Protein AF-A0A4P9Y407-F1 (afdb_monomer_lite)

Radius of gyration: 26.85 Å; chains: 1; bounding box: 77×56×76 Å

Foldseek 3Di:
DDDDPPPPCPVVVVPDDDDDDPPPPDPVVNDDCPPVLVVVLVVLDDPVCVVLAQPLVVLVVLLVLLVDPPDPCSVVSLVVSLVVSLVSLVVSQVSNQVVLVVLLVVLVVLLVVLVVVVVVVVVVVQPPDDDDDDDDDCVVPVPDDDDDDDDDDDDDDDPPPPDDRDDLVVSLVSLVSSLVSLVSRLVSSVVSLVVSLVSNVVDPDVVCNVVSVVVSVVVVVCLCPPGCSSVCVSSVVSNVSSVVSNVVVVVVVVVVVVVPPD

Secondary structure (DSSP, 8-state):
-------GGGGTTTS---SS-------TT-------HHHHHHHHS-GGGTTTS--HHHHHHHTSGGG----SSHHHHHHHHHHHHHHHHHHHHHHHHHHHHHHHHHHHHHHHHHHHHHHHHHHHHTTSS------SSGGGTTTS-----------------PPPPPPHHHHHHHHHHHHHHHHHHHHHHHHHHHHHHHHHTTSS-HHHHHHHHHHHHHHHHHHHHH-HHHH-HHHHHHHHHHHHHHHHHHHHHHHHHHHT--

Sequence (262 aa):
MIHFPFDATRLEAHSVGKRGEEIRGMAEDGTTYKMKFAKELEAKVVPEWQQHYIQYRKLKKLLQPFKTTDAENPTQAWEAADTQFYSELRKEVDKVETFYLETVDRLQEYIRQWVYHAYKQQHKQQGGTATPGLTGWSKFFATSQSPQSPSQGSSLGQGDGGPPIPSPASLAAVADRLTTYAALNRLAIIKIIKKHWKLLSSTQHSGLIRTSKATETSILETLRTDRAFWTGQEAEALVEEARKIRWDSSRLRAKEAQTMVP

Structure (mmCIF, N/CA/C/O backbone):
data_AF-A0A4P9Y407-F1
#
_entry.id   AF-A0A4P9Y407-F1
#
loop_
_atom_site.group_PDB
_atom_site.id
_atom_site.type_symbol
_atom_site.label_atom_id
_atom_site.label_alt_id
_atom_site.label_comp_id
_atom_site.label_asym_id
_atom_site.label_entity_id
_atom_site.label_seq_id
_atom_site.pdbx_PDB_ins_code
_atom_site.Cartn_x
_atom_site.Cartn_y
_atom_site.Cartn_z
_atom_site.occupancy
_atom_site.B_iso_or_equiv
_atom_site.auth_seq_id
_atom_site.auth_comp_id
_atom_site.auth_asym_id
_atom_site.auth_atom_id
_atom_site.pdbx_PDB_model_num
ATOM 1 N N . MET A 1 1 ? 6.499 17.951 20.124 1.00 33.84 1 MET A N 1
ATOM 2 C CA . MET A 1 1 ? 6.799 17.242 18.864 1.00 33.84 1 MET A CA 1
ATOM 3 C C . MET A 1 1 ? 7.504 15.950 19.252 1.00 33.84 1 MET A C 1
ATOM 5 O O . MET A 1 1 ? 8.678 15.985 19.592 1.00 33.84 1 MET A O 1
ATOM 9 N N . ILE A 1 2 ? 6.751 14.859 19.413 1.00 26.86 2 ILE A N 1
ATOM 10 C CA . ILE A 1 2 ? 7.289 13.594 19.937 1.00 26.86 2 ILE A CA 1
ATOM 11 C C . ILE A 1 2 ? 7.800 12.800 18.739 1.00 26.86 2 ILE A C 1
ATOM 13 O O . ILE A 1 2 ? 7.018 12.297 17.938 1.00 26.86 2 ILE A O 1
ATOM 17 N N . HIS A 1 3 ? 9.120 12.769 18.591 1.00 27.53 3 HIS A N 1
ATOM 18 C CA . HIS A 1 3 ? 9.810 12.009 17.561 1.00 27.53 3 HIS A CA 1
ATOM 19 C C . HIS A 1 3 ? 9.796 10.534 17.984 1.00 27.53 3 HIS A C 1
ATOM 21 O O . HIS A 1 3 ? 10.576 10.126 18.841 1.00 27.53 3 HIS A O 1
ATOM 27 N N . PHE A 1 4 ? 8.883 9.739 17.429 1.00 28.28 4 PHE A N 1
ATOM 28 C CA . PHE A 1 4 ? 8.960 8.284 17.534 1.00 28.28 4 PHE A CA 1
ATOM 29 C C . PHE A 1 4 ? 9.898 7.778 16.431 1.00 28.28 4 PHE A C 1
ATOM 31 O O . PHE A 1 4 ? 9.585 7.957 15.252 1.00 28.28 4 PHE A O 1
ATOM 38 N N . PRO A 1 5 ? 11.051 7.168 16.756 1.00 33.66 5 PRO A N 1
ATOM 39 C CA . PRO A 1 5 ? 11.843 6.474 15.758 1.00 33.66 5 PRO A CA 1
ATOM 40 C C . PRO A 1 5 ? 11.125 5.158 15.447 1.00 33.66 5 PRO A C 1
ATOM 42 O O . PRO A 1 5 ? 11.268 4.169 16.163 1.00 33.66 5 PRO A O 1
ATOM 45 N N . PHE A 1 6 ? 10.299 5.152 14.402 1.00 36.84 6 PHE A N 1
ATOM 46 C CA . PHE A 1 6 ? 9.803 3.904 13.837 1.00 36.84 6 PHE A CA 1
ATOM 47 C C . PHE A 1 6 ? 10.948 3.264 13.049 1.00 36.84 6 PHE A C 1
ATOM 49 O O . PHE A 1 6 ? 11.297 3.683 11.945 1.00 36.84 6 PHE A O 1
ATOM 56 N N . ASP A 1 7 ? 11.592 2.291 13.681 1.00 31.80 7 ASP A N 1
ATOM 57 C CA . ASP A 1 7 ? 12.768 1.606 13.170 1.00 31.80 7 ASP A CA 1
ATOM 58 C C . ASP A 1 7 ? 12.372 0.599 12.073 1.00 31.80 7 ASP A C 1
ATOM 60 O O . ASP A 1 7 ? 12.140 -0.589 12.319 1.00 31.80 7 ASP A O 1
ATOM 64 N N . ALA A 1 8 ? 12.297 1.083 10.828 1.00 36.50 8 ALA A N 1
ATOM 65 C CA . ALA A 1 8 ? 12.096 0.265 9.627 1.00 36.50 8 ALA A CA 1
ATOM 66 C C . ALA A 1 8 ? 13.198 -0.802 9.427 1.00 36.50 8 ALA A C 1
ATOM 68 O O . ALA A 1 8 ? 13.062 -1.695 8.589 1.00 36.50 8 ALA A O 1
ATOM 69 N N . THR A 1 9 ? 14.268 -0.760 10.224 1.00 39.22 9 THR A N 1
ATOM 70 C CA . THR A 1 9 ? 15.380 -1.713 10.193 1.00 39.22 9 THR A CA 1
ATOM 71 C C . THR A 1 9 ? 15.036 -3.051 10.859 1.00 39.22 9 THR A C 1
ATOM 73 O O . THR A 1 9 ? 15.714 -4.049 10.617 1.00 39.22 9 THR A O 1
ATOM 76 N N . ARG A 1 10 ? 13.943 -3.158 11.634 1.00 34.75 10 ARG A N 1
ATOM 77 C CA . ARG A 1 10 ? 13.614 -4.408 12.352 1.00 34.75 10 ARG A CA 1
ATOM 78 C C . ARG A 1 10 ? 13.053 -5.535 11.467 1.00 34.75 10 ARG A C 1
ATOM 80 O O . ARG A 1 10 ? 13.039 -6.685 11.893 1.00 34.75 10 ARG A O 1
ATOM 87 N N . LEU A 1 11 ? 12.677 -5.242 10.220 1.00 36.31 11 LEU A N 1
ATOM 88 C CA . LEU A 1 11 ? 12.400 -6.257 9.186 1.00 36.31 11 LEU A CA 1
ATOM 89 C C . LEU A 1 11 ? 13.615 -6.553 8.280 1.00 36.31 11 LEU A C 1
ATOM 91 O O . LEU A 1 11 ? 13.570 -7.499 7.496 1.00 36.31 11 LEU A O 1
ATOM 95 N N . GLU A 1 12 ? 14.713 -5.803 8.427 1.00 40.66 12 GLU A N 1
ATOM 96 C CA . GLU A 1 12 ? 16.008 -6.025 7.757 1.00 40.66 12 GLU A CA 1
ATOM 97 C C . GLU A 1 12 ? 17.060 -6.665 8.698 1.00 40.66 12 GLU A C 1
ATOM 99 O O . GLU A 1 12 ? 18.099 -7.147 8.242 1.00 40.66 12 GLU A O 1
ATOM 104 N N . ALA A 1 13 ? 16.778 -6.768 10.005 1.00 35.50 13 ALA A N 1
ATOM 105 C CA . ALA A 1 13 ? 17.691 -7.260 11.049 1.00 35.50 13 ALA A CA 1
ATOM 106 C C . ALA A 1 13 ? 17.942 -8.790 11.061 1.00 35.50 13 ALA A C 1
ATOM 108 O O . ALA A 1 13 ? 18.304 -9.359 12.087 1.00 35.50 13 ALA A O 1
ATOM 109 N N . HIS A 1 14 ? 17.813 -9.452 9.910 1.00 34.44 14 HIS A N 1
ATOM 110 C CA . HIS A 1 14 ? 18.400 -10.773 9.654 1.00 34.44 14 HIS A CA 1
ATOM 111 C C . HIS A 1 14 ? 19.308 -10.798 8.414 1.00 34.44 14 HIS A C 1
ATOM 113 O O . HIS A 1 14 ? 19.627 -11.874 7.913 1.00 34.44 14 HIS A O 1
ATOM 119 N N . SER A 1 15 ? 19.742 -9.644 7.887 1.00 40.97 15 SER A N 1
ATOM 120 C CA . SER A 1 15 ? 20.527 -9.641 6.645 1.00 40.97 15 SER A CA 1
ATOM 121 C C . SER A 1 15 ? 21.590 -8.544 6.520 1.00 40.97 15 SER A C 1
ATOM 123 O O . SER A 1 15 ? 21.835 -8.081 5.407 1.00 40.97 15 SER A O 1
ATOM 125 N N . VAL A 1 16 ? 22.297 -8.164 7.590 1.00 38.41 16 VAL A N 1
ATOM 126 C CA . VAL A 1 16 ? 23.583 -7.451 7.439 1.00 38.41 16 VAL A CA 1
ATOM 127 C C . VAL A 1 16 ? 24.576 -7.892 8.513 1.00 38.41 16 VAL A C 1
ATOM 129 O O . VAL A 1 16 ? 24.497 -7.474 9.661 1.00 38.41 16 VAL A O 1
ATOM 132 N N . GLY A 1 17 ? 25.537 -8.729 8.119 1.00 33.31 17 GLY A N 1
ATOM 133 C CA . GLY A 1 17 ? 26.642 -9.128 8.985 1.00 33.31 17 GLY A CA 1
ATOM 134 C C . GLY A 1 17 ? 27.518 -10.231 8.403 1.00 33.31 17 GLY A C 1
ATOM 135 O O . GLY A 1 17 ? 27.549 -11.314 8.970 1.00 33.31 17 GLY A O 1
ATOM 136 N N . LYS A 1 18 ? 28.198 -9.966 7.278 1.00 35.84 18 LYS A N 1
ATOM 137 C CA . LYS A 1 18 ? 29.611 -10.326 7.020 1.00 35.84 18 LYS A CA 1
ATOM 138 C C . LYS A 1 18 ? 29.987 -10.016 5.569 1.00 35.84 18 LYS A C 1
ATOM 140 O O . LYS A 1 18 ? 29.422 -10.542 4.616 1.00 35.84 18 LYS A O 1
ATOM 145 N N . ARG A 1 19 ? 30.952 -9.107 5.427 1.00 39.78 19 ARG A N 1
ATOM 146 C CA . ARG A 1 19 ? 31.764 -8.931 4.223 1.00 39.78 19 ARG A CA 1
ATOM 147 C C . ARG A 1 19 ? 32.563 -10.218 4.003 1.00 39.78 19 ARG A C 1
ATOM 149 O O . ARG A 1 19 ? 33.209 -10.666 4.939 1.00 39.78 19 ARG A O 1
ATOM 156 N N . GLY A 1 20 ? 32.548 -10.730 2.774 1.00 40.19 20 GLY A N 1
ATOM 157 C CA . GLY A 1 20 ? 33.598 -11.605 2.252 1.00 40.19 20 GLY A CA 1
ATOM 158 C C . GLY A 1 20 ? 33.660 -13.006 2.848 1.00 40.19 20 GLY A C 1
ATOM 159 O O . GLY A 1 20 ? 34.667 -13.364 3.434 1.00 40.19 20 GLY A O 1
ATOM 160 N N . GLU A 1 21 ? 32.622 -13.808 2.635 1.00 32.00 21 GLU A N 1
ATOM 161 C CA . GLU A 1 21 ? 32.778 -15.258 2.522 1.00 32.00 21 GLU A CA 1
ATOM 162 C C . GLU A 1 21 ? 31.637 -15.775 1.648 1.00 32.00 21 GLU A C 1
ATOM 164 O O . GLU A 1 21 ? 30.454 -15.647 1.970 1.00 32.00 21 GLU A O 1
ATOM 169 N N . GLU A 1 22 ? 32.006 -16.276 0.476 1.00 40.84 22 GLU A N 1
ATOM 170 C CA . GLU A 1 22 ? 31.138 -16.963 -0.467 1.00 40.84 22 GLU A CA 1
ATOM 171 C C . GLU A 1 22 ? 30.702 -18.295 0.157 1.00 40.84 22 GLU A C 1
ATOM 173 O O . GLU A 1 22 ? 31.172 -19.367 -0.208 1.00 40.84 22 GLU A O 1
ATOM 178 N N . ILE A 1 23 ? 29.801 -18.243 1.142 1.00 40.09 23 ILE A N 1
ATOM 179 C CA . ILE A 1 23 ? 29.142 -19.445 1.647 1.00 40.09 23 ILE A CA 1
ATOM 180 C C . ILE A 1 23 ? 28.073 -19.811 0.628 1.00 40.09 23 ILE A C 1
ATOM 182 O O . ILE A 1 23 ? 26.901 -19.435 0.706 1.00 40.09 23 ILE A O 1
ATOM 186 N N . ARG A 1 24 ? 28.529 -20.564 -0.367 1.00 40.28 24 ARG A N 1
ATOM 187 C CA . ARG A 1 24 ? 27.726 -21.456 -1.188 1.00 40.28 24 ARG A CA 1
ATOM 188 C C . ARG A 1 24 ? 27.095 -22.491 -0.251 1.00 40.28 24 ARG A C 1
ATOM 190 O O . ARG A 1 24 ? 27.593 -23.599 -0.107 1.00 40.28 24 ARG A O 1
ATOM 197 N N . GLY A 1 25 ? 26.017 -22.101 0.425 1.00 35.62 25 GLY A N 1
ATOM 198 C CA . GLY A 1 25 ? 25.158 -23.014 1.168 1.00 35.62 25 GLY A CA 1
ATOM 199 C C . GLY A 1 25 ? 24.481 -23.953 0.178 1.00 35.62 25 GLY A C 1
ATOM 200 O O . GLY A 1 25 ? 23.440 -23.622 -0.388 1.00 35.62 25 GLY A O 1
ATOM 201 N N . MET A 1 26 ? 25.125 -25.086 -0.090 1.00 32.88 26 MET A N 1
ATOM 202 C CA . MET A 1 26 ? 24.516 -26.216 -0.773 1.00 32.88 26 MET A CA 1
ATOM 203 C C . MET A 1 26 ? 23.521 -26.843 0.201 1.00 32.88 26 MET A C 1
ATOM 205 O O . MET A 1 26 ? 23.914 -27.502 1.157 1.00 32.88 26 MET A O 1
ATOM 209 N N . ALA A 1 27 ? 22.229 -26.617 -0.030 1.00 43.03 27 ALA A N 1
ATOM 210 C CA . ALA A 1 27 ? 21.249 -27.614 0.367 1.00 43.03 27 ALA A CA 1
ATOM 211 C C . ALA A 1 27 ? 21.569 -28.891 -0.427 1.00 43.03 27 ALA A C 1
ATOM 213 O O . ALA A 1 27 ? 21.852 -28.817 -1.627 1.00 43.03 27 ALA A O 1
ATOM 214 N N . GLU A 1 28 ? 21.555 -30.043 0.240 1.00 51.62 28 GLU A N 1
ATOM 215 C CA . GLU A 1 28 ? 21.922 -31.355 -0.321 1.00 51.62 28 GLU A CA 1
ATOM 216 C C . GLU A 1 28 ? 21.022 -31.807 -1.495 1.00 51.62 28 GLU A C 1
ATOM 218 O O . GLU A 1 28 ? 21.277 -32.832 -2.117 1.00 51.62 28 GLU A O 1
ATOM 223 N N . ASP A 1 29 ? 20.006 -31.018 -1.860 1.00 46.59 29 ASP A N 1
ATOM 224 C CA . ASP A 1 29 ? 19.077 -31.266 -2.965 1.00 46.59 29 ASP A CA 1
ATOM 225 C C . ASP A 1 29 ? 19.359 -30.446 -4.243 1.00 46.59 29 ASP A C 1
ATOM 227 O O . ASP A 1 29 ? 18.588 -30.499 -5.203 1.00 46.59 29 ASP A O 1
ATOM 231 N N . GLY A 1 30 ? 20.447 -29.668 -4.290 1.00 44.28 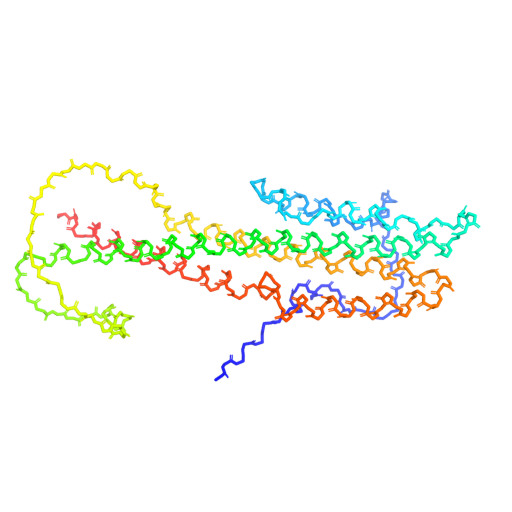30 GLY A N 1
ATOM 232 C CA . GLY A 1 30 ? 20.828 -28.904 -5.484 1.00 44.28 30 GLY A CA 1
ATOM 233 C C . GLY A 1 30 ? 19.819 -27.822 -5.897 1.00 44.28 30 GLY A C 1
ATOM 234 O O . GLY A 1 30 ? 19.940 -27.244 -6.984 1.00 44.28 30 GLY A O 1
ATOM 235 N N . THR A 1 31 ? 18.834 -27.491 -5.053 1.00 39.97 31 THR A N 1
ATOM 236 C CA . THR A 1 31 ? 17.879 -26.433 -5.373 1.00 39.97 31 THR A CA 1
ATOM 237 C C . THR A 1 31 ? 18.488 -25.064 -5.081 1.00 39.97 31 THR A C 1
ATOM 239 O O . THR A 1 31 ? 18.648 -24.616 -3.950 1.00 39.97 31 THR A O 1
ATOM 242 N N . THR A 1 32 ? 18.840 -24.348 -6.149 1.00 43.88 32 THR A N 1
ATOM 243 C CA . THR A 1 32 ? 19.244 -22.938 -6.093 1.00 43.88 32 THR A CA 1
ATOM 244 C C . THR A 1 32 ? 18.191 -22.164 -5.291 1.00 43.88 32 THR A C 1
ATOM 246 O O . THR A 1 32 ? 17.020 -22.183 -5.678 1.00 43.88 32 THR A O 1
ATOM 249 N N . TYR A 1 33 ? 18.580 -21.489 -4.196 1.00 47.06 33 TYR A N 1
ATOM 250 C CA . TYR A 1 33 ? 17.712 -20.663 -3.335 1.00 47.06 33 TYR A CA 1
ATOM 251 C C . TYR A 1 33 ? 17.069 -19.514 -4.135 1.00 47.06 33 TYR A C 1
ATOM 253 O O . TYR A 1 33 ? 17.451 -18.343 -4.103 1.00 47.06 33 TYR A O 1
ATOM 261 N N . LYS A 1 34 ? 16.053 -19.864 -4.916 1.00 54.16 34 LYS A N 1
ATOM 262 C CA . LYS A 1 34 ? 15.255 -18.979 -5.747 1.00 54.16 34 LYS A CA 1
ATOM 263 C C . LYS A 1 34 ? 14.259 -18.318 -4.817 1.00 54.16 34 LYS A C 1
ATOM 265 O O . LYS A 1 34 ? 13.157 -18.831 -4.655 1.00 54.16 34 LYS A O 1
ATOM 270 N N . MET A 1 35 ? 14.673 -17.214 -4.189 1.00 61.12 35 MET A N 1
ATOM 271 C CA . MET A 1 35 ? 13.853 -16.386 -3.295 1.00 61.12 35 MET A CA 1
ATOM 272 C C . MET A 1 35 ? 12.379 -16.388 -3.732 1.00 61.12 35 MET A C 1
ATOM 274 O O . MET A 1 35 ? 12.029 -15.866 -4.800 1.00 61.12 35 MET A O 1
ATOM 278 N N . LYS A 1 36 ? 11.524 -17.029 -2.927 1.00 83.50 36 LYS A N 1
ATOM 279 C CA . LYS A 1 36 ? 10.134 -17.363 -3.267 1.00 83.50 36 LYS A CA 1
ATOM 280 C C . LYS A 1 36 ? 9.168 -16.228 -2.913 1.00 83.50 36 LYS A C 1
ATOM 282 O O . LYS A 1 36 ? 7.985 -16.490 -2.751 1.00 83.50 36 LYS A O 1
ATOM 287 N N . PHE A 1 37 ? 9.620 -14.970 -2.905 1.00 90.75 37 PHE A N 1
ATOM 288 C CA . PHE A 1 37 ? 8.797 -13.825 -2.490 1.00 90.75 37 PHE A CA 1
ATOM 289 C C . PHE A 1 37 ? 7.438 -13.745 -3.203 1.00 90.75 37 PHE A C 1
ATOM 291 O O . PHE A 1 37 ? 6.438 -13.445 -2.576 1.00 90.75 37 PHE A O 1
ATOM 298 N N . ALA A 1 38 ? 7.366 -14.063 -4.501 1.00 90.88 38 ALA A N 1
ATOM 299 C CA . ALA A 1 38 ? 6.082 -14.076 -5.210 1.00 90.88 38 ALA A CA 1
ATOM 300 C C . ALA A 1 38 ? 5.097 -15.118 -4.640 1.00 90.88 38 ALA A C 1
ATOM 302 O O . ALA A 1 38 ? 3.910 -14.837 -4.549 1.00 90.88 38 ALA A O 1
ATOM 303 N N . LYS A 1 39 ? 5.595 -16.297 -4.240 1.00 92.38 39 LYS A N 1
ATOM 304 C CA . LYS A 1 39 ? 4.786 -17.336 -3.587 1.00 92.38 39 LYS A CA 1
ATOM 305 C C . LYS A 1 39 ? 4.458 -16.957 -2.141 1.00 92.38 39 LYS A C 1
ATOM 307 O O . LYS A 1 39 ? 3.356 -17.211 -1.686 1.00 92.38 39 LYS A O 1
ATOM 312 N N . GLU A 1 40 ? 5.405 -16.343 -1.432 1.00 93.25 40 GLU A N 1
ATOM 313 C CA . GLU A 1 40 ? 5.193 -15.848 -0.064 1.00 93.25 40 GLU A CA 1
ATOM 314 C C . GLU A 1 40 ? 4.146 -14.734 -0.015 1.00 93.25 40 GLU A C 1
ATOM 316 O O . GLU A 1 40 ? 3.323 -14.721 0.894 1.00 93.25 40 GLU A O 1
ATOM 321 N N . LEU A 1 41 ? 4.165 -13.820 -0.990 1.00 94.19 41 LEU A N 1
ATOM 322 C CA . LEU A 1 41 ? 3.165 -12.769 -1.125 1.00 94.19 41 LEU A CA 1
ATOM 323 C C . LEU A 1 41 ? 1.783 -13.400 -1.311 1.00 94.19 41 LEU A C 1
ATOM 325 O O . LEU A 1 41 ? 0.895 -13.119 -0.522 1.00 94.19 41 LEU A O 1
ATOM 329 N N . GLU A 1 42 ? 1.630 -14.312 -2.273 1.00 94.00 42 GLU A N 1
ATOM 330 C CA . GLU A 1 42 ? 0.365 -15.024 -2.522 1.00 94.00 42 GLU A CA 1
ATOM 331 C C . GLU A 1 42 ? -0.143 -15.803 -1.306 1.00 94.00 42 GLU A C 1
ATOM 333 O O . GLU A 1 42 ? -1.338 -15.797 -1.043 1.00 94.00 42 GLU A O 1
ATOM 338 N N . ALA A 1 43 ? 0.751 -16.427 -0.535 1.00 95.25 43 ALA A N 1
ATOM 339 C CA . ALA A 1 43 ? 0.377 -17.169 0.667 1.00 95.25 43 ALA A CA 1
ATOM 340 C C . ALA A 1 43 ? -0.110 -16.273 1.820 1.00 95.25 43 ALA A C 1
ATOM 342 O O . ALA A 1 43 ? -0.812 -16.749 2.706 1.00 95.25 43 ALA A O 1
ATOM 343 N N . LYS A 1 44 ? 0.287 -14.994 1.838 1.00 95.69 44 LYS A N 1
ATOM 344 C CA . LYS A 1 44 ? -0.064 -14.022 2.890 1.00 95.69 44 LYS A CA 1
ATOM 345 C C . LYS A 1 44 ? -1.148 -13.030 2.465 1.00 95.69 44 LYS A C 1
ATOM 347 O O . LYS A 1 44 ? -1.518 -12.163 3.253 1.00 95.69 44 LYS A O 1
ATOM 352 N N . VAL A 1 45 ? -1.617 -13.113 1.223 1.00 96.38 45 VAL A N 1
ATOM 353 C CA . VAL A 1 45 ? -2.691 -12.265 0.710 1.00 96.38 45 VAL A CA 1
ATOM 354 C C . VAL A 1 45 ? -3.992 -12.608 1.425 1.00 96.38 45 VAL A C 1
ATOM 356 O O . VAL A 1 45 ? -4.369 -13.771 1.535 1.00 96.38 45 VAL A O 1
ATOM 359 N N . VAL A 1 46 ? -4.693 -11.570 1.874 1.00 96.62 46 VAL A N 1
ATOM 360 C CA . VAL A 1 46 ? -6.080 -11.673 2.333 1.00 96.62 46 VAL A CA 1
ATOM 361 C C . VAL A 1 46 ? -6.954 -11.994 1.110 1.00 96.62 46 VAL A C 1
ATOM 363 O O . VAL A 1 46 ? -6.976 -11.171 0.188 1.00 96.62 46 VAL A O 1
ATOM 366 N N . PRO A 1 47 ? -7.632 -13.160 1.046 1.00 96.75 47 PRO A N 1
ATOM 367 C CA . PRO A 1 47 ? -8.354 -13.601 -0.152 1.00 96.75 47 PRO A CA 1
ATOM 368 C C . PRO A 1 47 ? -9.357 -12.572 -0.680 1.00 96.75 47 PRO A C 1
ATOM 370 O O . PRO A 1 47 ? -9.426 -12.326 -1.881 1.00 96.75 47 PRO A O 1
ATOM 373 N N . GLU A 1 48 ? -10.071 -11.899 0.220 1.00 96.81 48 GLU A N 1
ATOM 374 C CA . GLU A 1 48 ? -11.074 -10.885 -0.109 1.00 96.81 48 GLU A CA 1
ATOM 375 C C . GLU A 1 48 ? -10.462 -9.643 -0.775 1.00 96.81 48 GLU A C 1
ATOM 377 O O . GLU A 1 48 ? -11.153 -8.898 -1.466 1.00 96.81 48 GLU A O 1
ATOM 382 N N . TRP A 1 49 ? -9.164 -9.399 -0.572 1.00 98.06 49 TRP A N 1
ATOM 383 C CA . TRP A 1 49 ? -8.456 -8.210 -1.056 1.00 98.06 49 TRP A CA 1
ATOM 384 C C . TRP A 1 49 ? -7.457 -8.522 -2.170 1.00 98.06 49 TRP A C 1
ATOM 386 O O . TRP A 1 49 ? -6.718 -7.637 -2.602 1.00 98.06 49 TRP A O 1
ATOM 396 N N . GLN A 1 50 ? -7.424 -9.765 -2.659 1.00 97.38 50 GLN A N 1
ATOM 397 C CA . GLN A 1 50 ? -6.407 -10.260 -3.587 1.00 97.38 50 GLN A CA 1
ATOM 398 C C . GLN A 1 50 ? -6.207 -9.367 -4.821 1.00 97.38 50 GLN A C 1
ATOM 400 O O . GLN A 1 50 ? -5.072 -9.135 -5.234 1.00 97.38 50 GLN A O 1
ATOM 405 N N . GLN A 1 51 ? -7.289 -8.833 -5.390 1.00 97.88 51 GLN A N 1
ATOM 406 C CA . GLN A 1 51 ? -7.244 -7.971 -6.578 1.00 97.88 51 GLN A CA 1
ATOM 407 C C . GLN A 1 51 ? -6.575 -6.605 -6.337 1.00 97.88 51 GLN A C 1
ATOM 409 O O . GLN A 1 51 ? -6.032 -6.000 -7.269 1.00 97.88 51 GLN A O 1
ATOM 414 N N . HIS A 1 52 ? -6.581 -6.136 -5.088 1.00 98.38 52 HIS A N 1
ATOM 415 C CA . HIS A 1 52 ? -6.046 -4.835 -4.697 1.00 98.38 52 HIS A CA 1
ATOM 416 C C . HIS A 1 52 ? -4.546 -4.890 -4.390 1.00 98.38 52 HIS A C 1
ATOM 418 O O . HIS A 1 52 ? -3.866 -3.878 -4.521 1.00 98.38 52 HIS A O 1
ATOM 424 N N . TYR A 1 53 ? -3.989 -6.072 -4.101 1.00 98.44 53 TYR A N 1
ATOM 425 C CA . TYR A 1 53 ? -2.539 -6.234 -3.982 1.00 98.44 53 TYR A CA 1
ATOM 426 C C . TYR A 1 53 ? -1.821 -5.937 -5.300 1.00 98.44 53 TYR A C 1
ATOM 428 O O . TYR A 1 53 ? -2.329 -6.194 -6.397 1.00 98.44 53 TYR A O 1
ATOM 436 N N . ILE A 1 54 ? -0.589 -5.446 -5.194 1.00 97.88 54 ILE A N 1
ATOM 437 C CA . ILE A 1 54 ? 0.288 -5.225 -6.339 1.00 97.88 54 ILE A CA 1
ATOM 438 C C . ILE A 1 54 ? 0.475 -6.507 -7.155 1.00 97.88 54 ILE A C 1
ATOM 440 O O . ILE A 1 54 ? 0.840 -7.568 -6.634 1.00 97.88 54 ILE A O 1
ATOM 444 N N . GLN A 1 55 ? 0.287 -6.409 -8.471 1.00 97.94 55 GLN A N 1
ATOM 445 C CA . GLN A 1 55 ? 0.468 -7.528 -9.394 1.00 97.94 55 GLN A CA 1
ATOM 446 C C . GLN A 1 55 ? 1.960 -7.820 -9.641 1.00 97.94 55 GLN A C 1
ATOM 448 O O . GLN A 1 55 ? 2.493 -7.673 -10.744 1.00 97.94 55 GLN A O 1
ATOM 453 N N . TYR A 1 56 ? 2.659 -8.299 -8.608 1.00 97.19 56 TYR A N 1
ATOM 454 C CA . TYR A 1 56 ? 4.111 -8.506 -8.605 1.00 97.19 56 TYR A CA 1
ATOM 455 C C . TYR A 1 56 ? 4.598 -9.404 -9.755 1.00 97.19 56 TYR A C 1
ATOM 457 O O . TYR A 1 56 ? 5.637 -9.149 -10.370 1.00 97.19 56 TYR A O 1
ATOM 465 N N . ARG A 1 57 ? 3.839 -10.458 -10.096 1.00 96.06 57 ARG A N 1
ATOM 466 C CA . ARG A 1 57 ? 4.168 -11.341 -11.228 1.00 96.06 57 ARG A CA 1
ATOM 467 C C . ARG A 1 57 ? 4.081 -10.622 -12.574 1.00 96.06 57 ARG A C 1
ATOM 469 O O . ARG A 1 57 ? 4.940 -10.871 -13.416 1.00 96.06 57 ARG A O 1
ATOM 476 N N . LYS A 1 58 ? 3.079 -9.759 -12.773 1.00 97.00 58 LYS A N 1
ATOM 477 C CA . LYS A 1 58 ? 2.901 -8.970 -14.002 1.00 97.00 58 LYS A CA 1
ATOM 478 C C . LYS A 1 58 ? 4.071 -8.008 -14.177 1.00 97.00 58 LYS A C 1
ATOM 480 O O . LYS A 1 58 ? 4.752 -8.079 -15.194 1.00 97.00 58 LYS A O 1
ATOM 485 N N . LEU A 1 59 ? 4.400 -7.235 -13.143 1.00 97.62 59 LEU A N 1
ATOM 486 C CA . LEU A 1 59 ? 5.548 -6.323 -13.169 1.00 97.62 59 LEU A CA 1
ATOM 487 C C . LEU A 1 59 ? 6.862 -7.065 -13.445 1.00 97.62 59 LEU A C 1
ATOM 489 O O . LEU A 1 59 ? 7.665 -6.639 -14.263 1.00 97.62 59 LEU A O 1
ATOM 493 N N . LYS A 1 60 ? 7.059 -8.248 -12.851 1.00 95.88 60 LYS A N 1
ATOM 494 C CA . LYS A 1 60 ? 8.245 -9.077 -13.115 1.00 95.88 60 LYS A CA 1
ATOM 495 C C . LYS A 1 60 ? 8.335 -9.576 -14.564 1.00 95.88 60 LYS A C 1
ATOM 497 O O . LYS A 1 60 ? 9.448 -9.825 -15.028 1.00 95.88 60 LYS A O 1
ATOM 502 N N . LYS A 1 61 ? 7.208 -9.762 -15.262 1.00 96.06 61 LYS A N 1
ATOM 503 C CA . LYS A 1 61 ? 7.191 -10.119 -16.692 1.00 96.06 61 LYS A CA 1
ATOM 504 C C . LYS A 1 61 ? 7.633 -8.946 -17.574 1.00 96.06 61 LYS A C 1
ATOM 506 O O . LYS A 1 61 ? 8.328 -9.191 -18.550 1.00 96.06 61 LYS A O 1
ATOM 511 N N . LEU A 1 62 ? 7.330 -7.704 -17.189 1.00 96.12 62 LEU A N 1
ATOM 512 C CA . LEU A 1 62 ? 7.814 -6.505 -17.894 1.00 96.12 62 LEU A CA 1
ATOM 513 C C . LEU A 1 62 ? 9.341 -6.365 -17.834 1.00 96.12 62 LEU A C 1
ATOM 515 O O . LEU A 1 62 ? 9.934 -5.715 -18.679 1.00 96.12 62 LEU A O 1
ATOM 519 N N . LEU A 1 63 ? 9.990 -7.031 -16.874 1.00 94.94 63 LEU A N 1
ATOM 520 C CA . LEU A 1 63 ? 11.446 -7.022 -16.717 1.00 94.94 63 LEU A CA 1
ATOM 521 C C . LEU A 1 63 ? 12.183 -8.078 -17.561 1.00 94.94 63 LEU A C 1
ATOM 523 O O . LEU A 1 63 ? 13.389 -8.261 -17.394 1.00 94.94 63 LEU A O 1
ATOM 527 N N . GLN A 1 64 ? 11.483 -8.849 -18.397 1.00 92.75 64 GLN A N 1
ATOM 528 C CA . GLN A 1 64 ? 12.116 -9.874 -19.239 1.00 92.75 64 GLN A CA 1
ATOM 529 C C . GLN A 1 64 ? 13.030 -9.315 -20.346 1.00 92.75 64 GLN A C 1
ATOM 531 O O . GLN A 1 64 ? 14.075 -9.931 -20.567 1.00 92.75 64 GLN A O 1
ATOM 536 N N . PRO A 1 65 ? 12.731 -8.167 -20.990 1.00 91.31 65 PRO A N 1
ATOM 537 C CA . PRO A 1 65 ? 13.603 -7.591 -22.017 1.00 91.31 65 PRO A CA 1
ATOM 538 C C . PRO A 1 65 ? 15.027 -7.302 -21.521 1.00 91.31 65 PRO A C 1
ATOM 540 O O . PRO A 1 65 ? 15.986 -7.529 -22.243 1.00 91.31 65 PRO A O 1
ATOM 543 N N . PHE A 1 66 ? 15.197 -6.922 -20.252 1.00 89.38 66 PHE A N 1
ATOM 544 C CA . PHE A 1 66 ? 16.521 -6.681 -19.655 1.00 89.38 66 PHE A CA 1
ATOM 545 C C . PHE A 1 66 ? 17.355 -7.948 -19.415 1.00 89.38 66 PHE A C 1
ATOM 547 O O . PHE A 1 66 ? 18.520 -7.854 -19.042 1.00 89.38 66 PHE A O 1
ATOM 554 N N . LYS A 1 67 ? 16.766 -9.142 -19.554 1.00 88.00 67 LYS A N 1
ATOM 555 C CA . LYS A 1 67 ? 17.492 -10.415 -19.411 1.00 88.00 67 LYS A CA 1
ATOM 556 C C . LYS A 1 67 ? 17.935 -11.010 -20.733 1.00 88.00 67 LYS A C 1
ATOM 558 O O . LYS A 1 67 ? 18.786 -11.891 -20.724 1.00 88.00 67 LYS A O 1
ATOM 563 N N . THR A 1 68 ? 17.283 -10.616 -21.818 1.00 82.12 68 THR A N 1
ATOM 564 C CA . THR A 1 68 ? 17.482 -11.230 -23.126 1.00 82.12 68 THR A CA 1
ATOM 565 C C . THR A 1 68 ? 18.385 -10.303 -23.917 1.00 82.12 68 THR A C 1
ATOM 567 O O . THR A 1 68 ? 18.031 -9.148 -24.137 1.00 82.12 68 THR A O 1
ATOM 570 N N . THR A 1 69 ? 19.566 -10.785 -24.287 1.00 68.56 69 THR A N 1
ATOM 571 C CA . THR A 1 69 ? 20.551 -10.006 -25.053 1.00 68.56 69 THR A CA 1
ATOM 572 C C . THR A 1 69 ? 20.332 -10.136 -26.566 1.00 68.56 69 THR A C 1
ATOM 574 O O . THR A 1 69 ? 20.853 -9.329 -27.322 1.00 68.56 69 THR A O 1
ATOM 577 N N . ASP A 1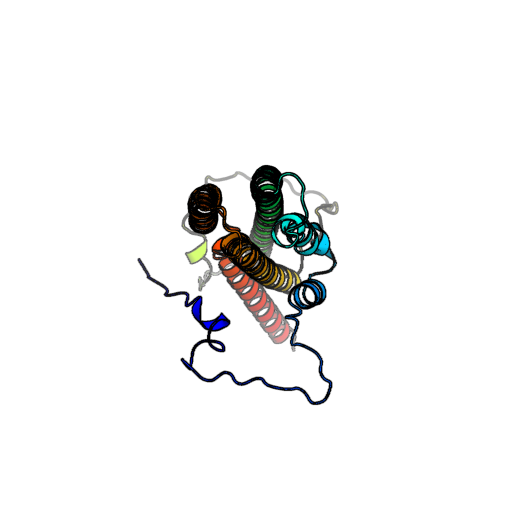 70 ? 19.497 -11.084 -27.000 1.00 67.50 70 ASP A N 1
ATOM 578 C CA . ASP A 1 70 ? 19.360 -11.504 -28.405 1.00 67.50 70 ASP A CA 1
ATOM 579 C C . ASP A 1 70 ? 18.404 -10.639 -29.254 1.00 67.50 70 ASP A C 1
ATOM 581 O O . ASP A 1 70 ? 17.935 -11.073 -30.303 1.00 67.50 70 ASP A O 1
ATOM 585 N N . ALA A 1 71 ? 18.054 -9.430 -28.810 1.00 71.19 71 ALA A N 1
ATOM 586 C CA . ALA A 1 71 ? 17.195 -8.544 -29.597 1.00 71.19 71 ALA A CA 1
ATOM 587 C C . ALA A 1 71 ? 18.000 -7.839 -30.703 1.00 71.19 71 ALA A C 1
ATOM 589 O O . ALA A 1 71 ? 19.093 -7.350 -30.439 1.00 71.19 71 ALA A O 1
ATOM 590 N N . GLU A 1 72 ? 17.429 -7.709 -31.907 1.00 72.69 72 GLU A N 1
ATOM 591 C CA . GLU A 1 72 ? 18.055 -6.998 -33.042 1.00 72.69 72 GLU A CA 1
ATOM 592 C C . GLU A 1 72 ? 18.361 -5.521 -32.721 1.00 72.69 72 GLU A C 1
ATOM 594 O O . GLU A 1 72 ? 19.337 -4.971 -33.220 1.00 72.69 72 GLU A O 1
ATOM 599 N N . ASN A 1 73 ? 17.565 -4.897 -31.840 1.00 81.25 73 ASN A N 1
ATOM 600 C CA . ASN A 1 73 ? 17.764 -3.539 -31.319 1.00 81.25 73 ASN A CA 1
ATOM 601 C C . ASN A 1 73 ? 17.538 -3.500 -29.792 1.00 81.25 73 ASN A C 1
ATOM 603 O O . ASN A 1 73 ? 16.464 -3.097 -29.326 1.00 81.25 73 ASN A O 1
ATOM 607 N N . PRO A 1 74 ? 18.525 -3.919 -28.978 1.00 83.88 74 PRO A N 1
ATOM 608 C CA . PRO A 1 74 ? 18.341 -4.111 -27.539 1.00 83.88 74 PRO A CA 1
ATOM 609 C C . PRO A 1 74 ? 18.093 -2.789 -26.802 1.00 83.88 74 PRO A C 1
ATOM 611 O O . PRO A 1 74 ? 17.265 -2.735 -25.899 1.00 83.88 74 PRO A O 1
ATOM 614 N N . THR A 1 75 ? 18.731 -1.703 -27.243 1.00 86.88 75 THR A N 1
ATOM 615 C CA . THR A 1 75 ? 18.574 -0.354 -26.684 1.00 86.88 75 THR A CA 1
ATOM 616 C C . THR A 1 75 ? 17.123 0.126 -26.689 1.00 86.88 75 THR A C 1
ATOM 618 O O . THR A 1 75 ? 16.573 0.439 -25.636 1.00 86.88 75 THR A O 1
ATOM 621 N N . GLN A 1 76 ? 16.475 0.131 -27.858 1.00 88.81 76 GLN A N 1
ATOM 622 C CA . GLN A 1 76 ? 15.100 0.616 -27.990 1.00 88.81 76 GLN A CA 1
ATOM 623 C C . GLN A 1 76 ? 14.117 -0.275 -27.217 1.00 88.81 76 GLN A C 1
ATOM 625 O O . GLN A 1 76 ? 13.178 0.218 -26.592 1.00 88.81 76 GLN A O 1
ATOM 630 N N . ALA A 1 77 ? 14.356 -1.591 -27.212 1.00 90.12 77 ALA A N 1
ATOM 631 C CA . ALA A 1 77 ? 13.560 -2.534 -26.437 1.00 90.12 77 ALA A CA 1
ATOM 632 C C . ALA A 1 77 ? 13.679 -2.286 -24.922 1.00 90.12 77 ALA A C 1
ATOM 634 O O . ALA A 1 77 ? 12.681 -2.380 -24.206 1.00 90.12 77 ALA A O 1
ATOM 635 N N . TRP A 1 78 ? 14.873 -1.948 -24.424 1.00 92.75 78 TRP A N 1
ATOM 636 C CA . TRP A 1 78 ? 15.098 -1.618 -23.016 1.00 92.75 78 TRP A CA 1
ATOM 637 C C . TRP A 1 78 ? 14.437 -0.302 -22.608 1.00 92.75 78 TRP A C 1
ATOM 639 O O . TRP A 1 78 ? 13.793 -0.264 -21.564 1.00 92.75 78 TRP A O 1
ATOM 649 N N . GLU A 1 79 ? 14.528 0.747 -23.426 1.00 92.69 79 GLU A N 1
ATOM 650 C CA . GLU A 1 79 ? 13.865 2.032 -23.155 1.00 92.69 79 GLU A CA 1
ATOM 651 C C . GLU A 1 79 ? 12.334 1.897 -23.124 1.00 92.69 79 GLU A C 1
ATOM 653 O O . GLU A 1 79 ? 11.666 2.424 -22.226 1.00 92.69 79 GLU A O 1
ATOM 658 N N . ALA A 1 80 ? 11.771 1.135 -24.068 1.00 93.50 80 ALA A N 1
ATOM 659 C CA . ALA A 1 80 ? 10.344 0.831 -24.090 1.00 93.50 80 ALA A CA 1
ATOM 660 C C . ALA A 1 80 ? 9.921 0.019 -22.854 1.00 93.50 80 ALA A C 1
ATOM 662 O O . ALA A 1 80 ? 8.907 0.331 -22.225 1.00 93.50 80 ALA A O 1
ATOM 663 N N . ALA A 1 81 ? 10.713 -0.988 -22.469 1.00 94.38 81 ALA A N 1
ATOM 664 C CA . ALA A 1 81 ? 10.456 -1.803 -21.286 1.00 94.38 81 ALA A CA 1
ATOM 665 C C . ALA A 1 81 ? 10.550 -0.996 -19.979 1.00 94.38 81 ALA A C 1
ATOM 667 O O . ALA A 1 81 ? 9.723 -1.199 -19.092 1.00 94.38 81 ALA A O 1
ATOM 668 N N . ASP A 1 82 ? 11.510 -0.074 -19.867 1.00 95.69 82 ASP A N 1
ATOM 669 C CA . ASP A 1 82 ? 11.689 0.826 -18.717 1.00 95.69 82 ASP A CA 1
ATOM 670 C C . ASP A 1 82 ? 10.476 1.752 -18.553 1.00 95.69 82 ASP A C 1
ATOM 672 O O . ASP A 1 82 ? 9.826 1.788 -17.502 1.00 95.69 82 ASP A O 1
ATOM 676 N N . THR A 1 83 ? 10.089 2.408 -19.649 1.00 96.38 83 THR A N 1
ATOM 677 C CA . THR A 1 83 ? 8.920 3.294 -19.699 1.00 96.38 83 THR A CA 1
ATOM 678 C C . THR A 1 83 ? 7.642 2.539 -19.333 1.00 96.38 83 THR A C 1
ATOM 680 O O . THR A 1 83 ? 6.851 2.992 -18.498 1.00 96.38 83 THR A O 1
ATOM 683 N N . GLN A 1 84 ? 7.440 1.354 -19.918 1.00 97.50 84 GLN A N 1
ATOM 684 C CA . GLN A 1 84 ? 6.280 0.513 -19.635 1.00 97.50 84 GLN A CA 1
ATOM 685 C C . GLN A 1 84 ? 6.276 0.020 -18.183 1.00 97.50 84 GLN A C 1
ATOM 687 O O . GLN A 1 84 ? 5.222 0.007 -17.545 1.00 97.50 84 GLN A O 1
ATOM 692 N N . PHE A 1 85 ? 7.435 -0.361 -17.641 1.00 97.94 85 PHE A N 1
ATOM 693 C CA . PHE A 1 85 ? 7.568 -0.813 -16.261 1.00 97.94 85 PHE A CA 1
ATOM 694 C C . PHE A 1 85 ? 7.136 0.269 -15.271 1.00 97.94 85 PHE A C 1
ATOM 696 O O . PHE A 1 85 ? 6.290 -0.004 -14.417 1.00 97.94 85 PHE A O 1
ATOM 703 N N . TYR A 1 86 ? 7.657 1.493 -15.394 1.00 97.69 86 TYR A N 1
ATOM 704 C CA . TYR A 1 86 ? 7.294 2.577 -14.480 1.00 97.69 86 TYR A CA 1
ATOM 705 C C . TYR A 1 86 ? 5.854 3.057 -14.671 1.00 97.69 86 TYR A C 1
ATOM 707 O O . TYR A 1 86 ? 5.191 3.382 -13.684 1.00 97.69 86 TYR A O 1
ATOM 715 N N . SER A 1 87 ? 5.340 3.057 -15.905 1.00 97.81 87 SER A N 1
ATOM 716 C CA . SER A 1 87 ? 3.927 3.350 -16.170 1.00 97.81 87 SER A CA 1
ATOM 717 C C . SER A 1 87 ? 3.005 2.360 -15.451 1.00 97.81 87 SER A C 1
ATOM 719 O O . SER A 1 87 ? 2.103 2.765 -14.718 1.00 97.81 87 SER A O 1
ATOM 721 N N . GLU A 1 88 ? 3.263 1.056 -15.586 1.00 98.44 88 GLU A N 1
ATOM 722 C CA . GLU A 1 88 ? 2.466 0.021 -14.922 1.00 98.44 88 GLU A CA 1
ATOM 723 C C . GLU A 1 88 ? 2.673 0.005 -13.403 1.00 98.44 88 GLU A C 1
ATOM 725 O O . GLU A 1 88 ? 1.717 -0.211 -12.663 1.00 98.44 88 GLU A O 1
ATOM 730 N N . LEU A 1 89 ? 3.886 0.285 -12.914 1.00 98.31 89 LEU A N 1
ATOM 731 C CA . LEU A 1 89 ? 4.151 0.403 -11.481 1.00 98.31 89 LEU A CA 1
ATOM 732 C C . LEU A 1 89 ? 3.320 1.527 -10.851 1.00 98.31 89 LEU A C 1
ATOM 734 O O . LEU A 1 89 ? 2.743 1.311 -9.790 1.00 98.31 89 LEU A O 1
ATOM 738 N N . ARG A 1 90 ? 3.218 2.695 -11.502 1.00 97.94 90 ARG A N 1
ATOM 739 C CA . ARG A 1 90 ? 2.386 3.808 -11.015 1.00 97.94 90 ARG A CA 1
ATOM 740 C C . ARG A 1 90 ? 0.914 3.413 -10.919 1.00 97.94 90 ARG A C 1
ATOM 742 O O . ARG A 1 90 ? 0.324 3.601 -9.864 1.00 97.94 90 ARG A O 1
ATOM 749 N N . LYS A 1 91 ? 0.362 2.769 -11.954 1.00 98.38 91 LYS A N 1
ATOM 750 C CA . LYS A 1 91 ? -1.027 2.270 -11.935 1.00 98.38 91 LYS A CA 1
ATOM 751 C C . LYS A 1 91 ? -1.278 1.309 -10.772 1.00 98.38 91 LYS A C 1
ATOM 753 O O . LYS A 1 91 ? -2.303 1.393 -10.105 1.00 98.38 91 LYS A O 1
ATOM 758 N N . GLU A 1 92 ? -0.346 0.390 -10.523 1.00 98.50 92 GLU A N 1
ATOM 759 C CA . GLU A 1 92 ? -0.465 -0.550 -9.407 1.00 98.50 92 GLU A CA 1
ATOM 760 C C . GLU A 1 92 ? -0.338 0.143 -8.042 1.00 98.50 92 GLU A C 1
ATOM 762 O O . GLU A 1 92 ? -1.037 -0.244 -7.110 1.00 98.50 92 GLU A O 1
ATOM 767 N N . VAL A 1 93 ? 0.515 1.166 -7.920 1.00 98.31 93 VAL A N 1
ATOM 768 C CA . VAL A 1 93 ? 0.630 1.997 -6.709 1.00 98.31 93 VAL A CA 1
ATOM 769 C C . VAL A 1 93 ? -0.662 2.766 -6.450 1.00 98.31 93 VAL A C 1
ATOM 771 O O . VAL A 1 93 ? -1.170 2.710 -5.335 1.00 98.31 93 VAL A O 1
ATOM 774 N N . ASP A 1 94 ? -1.218 3.430 -7.465 1.00 98.19 94 ASP A N 1
ATOM 775 C CA . ASP A 1 94 ? -2.471 4.179 -7.337 1.00 98.19 94 ASP A CA 1
ATOM 776 C C . ASP A 1 94 ? -3.617 3.252 -6.928 1.00 98.19 94 ASP A C 1
ATOM 778 O O . ASP A 1 94 ? -4.350 3.551 -5.994 1.00 98.19 94 ASP A O 1
ATOM 782 N N . LYS A 1 95 ? -3.705 2.064 -7.535 1.00 98.50 95 LYS A N 1
ATOM 783 C CA . LYS A 1 95 ? -4.675 1.034 -7.144 1.00 98.50 95 LYS A CA 1
ATOM 784 C C . LYS A 1 95 ? -4.546 0.633 -5.669 1.00 98.50 95 LYS A C 1
ATOM 786 O O . LYS A 1 95 ? -5.558 0.489 -4.983 1.00 98.50 95 LYS A O 1
ATOM 791 N N . VAL A 1 96 ? -3.317 0.407 -5.193 1.00 98.44 96 VAL A N 1
ATOM 792 C CA . VAL A 1 96 ? -3.057 0.027 -3.795 1.00 98.44 96 VAL A CA 1
ATOM 793 C C . VAL A 1 96 ? -3.470 1.149 -2.846 1.00 98.44 96 VAL A C 1
ATOM 795 O O . VAL A 1 96 ? -4.099 0.859 -1.827 1.00 98.44 96 VAL A O 1
ATOM 798 N N . GLU A 1 97 ? -3.137 2.392 -3.191 1.00 98.00 97 GLU A N 1
ATOM 799 C CA . GLU A 1 97 ? -3.460 3.587 -2.410 1.00 98.00 97 GLU A CA 1
ATOM 800 C C . GLU A 1 97 ? -4.971 3.830 -2.351 1.00 98.00 97 GLU A C 1
ATOM 802 O O . GLU A 1 97 ? -5.513 3.987 -1.262 1.00 98.00 97 GLU A O 1
ATOM 807 N N . THR A 1 98 ? -5.676 3.779 -3.485 1.00 98.38 98 THR A N 1
ATOM 808 C CA . THR A 1 98 ? -7.137 3.946 -3.525 1.00 98.38 98 THR A CA 1
ATOM 809 C C . THR A 1 98 ? -7.829 2.950 -2.601 1.00 98.38 98 THR A C 1
ATOM 811 O O . THR A 1 98 ? -8.617 3.347 -1.747 1.00 98.38 98 THR A O 1
ATOM 814 N N . PHE A 1 99 ? -7.481 1.663 -2.695 1.00 98.50 99 PHE A N 1
ATOM 815 C CA . PHE A 1 99 ? -8.062 0.650 -1.814 1.00 98.50 99 PHE A CA 1
ATOM 816 C C . PHE A 1 99 ? -7.721 0.884 -0.334 1.00 98.50 99 PHE A C 1
ATOM 818 O O . PHE A 1 99 ? -8.555 0.638 0.545 1.00 98.50 99 PHE A O 1
ATOM 825 N N . TYR A 1 100 ? -6.493 1.327 -0.046 1.00 98.06 100 TYR A N 1
ATOM 826 C CA . TYR A 1 100 ? -6.064 1.637 1.314 1.00 98.06 100 TYR A CA 1
ATOM 827 C C . TYR A 1 100 ? -6.912 2.769 1.905 1.00 98.06 100 TYR A C 1
ATOM 829 O O . TYR A 1 100 ? -7.519 2.564 2.955 1.00 98.06 100 TYR A O 1
ATOM 837 N N . LEU A 1 101 ? -7.029 3.900 1.201 1.00 97.31 101 LEU A N 1
ATOM 838 C CA . LEU A 1 101 ? -7.806 5.065 1.633 1.00 97.31 101 LEU A CA 1
ATOM 839 C C . LEU A 1 101 ? -9.292 4.727 1.815 1.00 97.31 101 LEU A C 1
ATOM 841 O O . LEU A 1 101 ? -9.847 4.968 2.880 1.00 97.31 101 LEU A O 1
ATOM 845 N N . GLU A 1 102 ? -9.912 4.042 0.850 1.00 97.38 102 GLU A N 1
ATOM 846 C CA . GLU A 1 102 ? -11.309 3.591 0.967 1.00 97.38 102 GLU A CA 1
ATOM 847 C C . GLU A 1 102 ? -11.541 2.688 2.190 1.00 97.38 102 GLU A C 1
ATOM 849 O O . GLU A 1 102 ? -12.624 2.648 2.778 1.00 97.38 102 GLU A O 1
ATOM 854 N N . THR A 1 103 ? -10.540 1.895 2.571 1.00 96.69 103 THR A N 1
ATOM 855 C CA . THR A 1 103 ? -10.643 1.000 3.728 1.00 96.69 103 THR A CA 1
ATOM 856 C C . THR A 1 103 ? -10.407 1.744 5.041 1.00 96.69 103 THR A C 1
ATOM 858 O O . THR A 1 103 ? -11.120 1.472 6.008 1.00 96.69 103 THR A O 1
ATOM 861 N N . VAL A 1 104 ? -9.478 2.704 5.068 1.00 95.94 104 VAL A N 1
ATOM 862 C CA . VAL A 1 104 ? -9.285 3.646 6.183 1.00 95.94 104 VAL A CA 1
ATOM 863 C C . VAL A 1 104 ? -10.573 4.422 6.452 1.00 95.94 104 VAL A C 1
ATOM 865 O O . VAL A 1 104 ? -11.059 4.409 7.582 1.00 95.94 104 VAL A O 1
ATOM 868 N N . ASP A 1 105 ? -11.179 5.007 5.420 1.00 96.19 105 ASP A N 1
ATOM 869 C CA . ASP A 1 105 ? -12.405 5.798 5.543 1.00 96.19 105 ASP A CA 1
ATOM 870 C C . ASP A 1 105 ? -13.571 4.965 6.082 1.00 96.19 105 ASP A C 1
ATOM 872 O O . ASP A 1 105 ? -14.271 5.380 7.009 1.00 96.19 105 ASP A O 1
ATOM 876 N N . ARG A 1 106 ? -13.751 3.739 5.567 1.00 94.69 106 ARG A N 1
ATOM 877 C CA . ARG A 1 106 ? -14.769 2.809 6.084 1.00 94.69 106 ARG A CA 1
ATOM 878 C C . ARG A 1 106 ? -14.538 2.462 7.551 1.00 94.69 106 ARG A C 1
ATOM 880 O O . ARG A 1 106 ? -15.490 2.441 8.328 1.00 94.69 106 ARG A O 1
ATOM 887 N N . LEU A 1 107 ? -13.293 2.188 7.944 1.00 93.81 107 LEU A N 1
ATOM 888 C CA . LEU A 1 107 ? -12.952 1.894 9.337 1.00 93.81 107 LEU A CA 1
ATOM 889 C C . LEU A 1 107 ? -13.247 3.082 10.254 1.00 93.81 107 LEU A C 1
ATOM 891 O O . LEU A 1 107 ? -13.858 2.891 11.305 1.00 93.81 107 LEU A O 1
ATOM 895 N N . GLN A 1 108 ? -12.860 4.291 9.847 1.00 94.31 108 GLN A N 1
ATOM 896 C CA . GLN A 1 108 ? -13.160 5.512 10.589 1.00 94.31 108 GLN A CA 1
ATOM 897 C C . GLN A 1 108 ? -14.661 5.708 10.766 1.00 94.31 108 GLN A C 1
ATOM 899 O O . GLN A 1 108 ? -15.115 6.004 11.869 1.00 94.31 108 GLN A O 1
ATOM 904 N N . GLU A 1 109 ? -15.440 5.516 9.704 1.00 93.56 109 GLU A N 1
ATOM 905 C CA . GLU A 1 109 ? -16.888 5.670 9.770 1.00 93.56 109 GLU A CA 1
ATOM 906 C C . GLU A 1 109 ? -17.517 4.666 10.742 1.00 93.56 109 GLU A C 1
ATOM 908 O O . GLU A 1 109 ? -18.308 5.048 11.606 1.00 93.56 109 GLU A O 1
ATOM 913 N N . TYR A 1 110 ? -17.091 3.402 10.707 1.00 93.31 110 TYR A N 1
ATOM 914 C CA . TYR A 1 110 ? -17.563 2.422 11.682 1.00 93.31 110 TYR A CA 1
ATOM 915 C C . TYR A 1 110 ? -17.172 2.767 13.118 1.00 93.31 110 TYR A C 1
ATOM 917 O O . TYR A 1 110 ? -17.980 2.581 14.027 1.00 93.31 110 TYR A O 1
ATOM 925 N N . ILE A 1 111 ? -15.960 3.278 13.337 1.00 90.56 111 ILE A N 1
ATOM 926 C CA . ILE A 1 111 ? -15.508 3.735 14.654 1.00 90.56 111 ILE A CA 1
ATOM 927 C C . ILE A 1 111 ? -16.398 4.882 15.154 1.00 90.56 111 ILE A C 1
ATOM 929 O O . ILE A 1 111 ? -16.897 4.812 16.280 1.00 90.56 111 ILE A O 1
ATOM 933 N N . ARG A 1 112 ? -16.673 5.894 14.318 1.00 92.38 112 ARG A N 1
ATOM 934 C CA . ARG A 1 112 ? -17.561 7.022 14.664 1.00 92.38 112 ARG A CA 1
ATOM 935 C C . ARG A 1 112 ? -18.963 6.546 15.028 1.00 92.38 112 ARG A C 1
ATOM 937 O O . ARG A 1 112 ? -19.498 6.95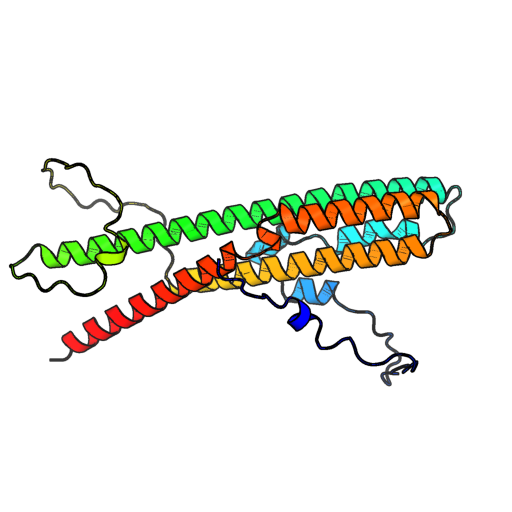7 16.059 1.00 92.38 112 ARG A O 1
ATOM 944 N N . GLN A 1 113 ? -19.535 5.649 14.224 1.00 91.38 113 GLN A N 1
ATOM 945 C CA . GLN A 1 113 ? -20.838 5.048 14.509 1.00 91.38 113 GLN A CA 1
ATOM 946 C C . GLN A 1 113 ? -20.814 4.323 15.854 1.00 91.38 113 GLN A C 1
ATOM 948 O O . GLN A 1 113 ? -21.696 4.525 16.688 1.00 91.38 113 GLN A O 1
ATOM 953 N N . TRP A 1 114 ? -19.771 3.538 16.121 1.00 89.12 114 TRP A N 1
ATOM 954 C CA . TRP A 1 114 ? -19.645 2.811 17.378 1.00 89.12 114 TRP A CA 1
ATOM 955 C C . TRP A 1 114 ? -19.611 3.748 18.591 1.00 89.12 114 TRP A C 1
ATOM 957 O O . TRP A 1 114 ? -20.354 3.552 19.556 1.00 89.12 114 TRP A O 1
ATOM 967 N N . VAL A 1 115 ? -18.800 4.805 18.518 1.00 88.56 115 VAL A N 1
ATOM 968 C CA . VAL A 1 115 ? -18.702 5.836 19.560 1.00 88.56 115 VAL A CA 1
ATOM 969 C C . VAL A 1 115 ? -20.054 6.514 19.793 1.00 88.56 115 VAL A C 1
ATOM 971 O O . VAL A 1 115 ? -20.489 6.642 20.940 1.00 88.56 115 VAL A O 1
ATOM 974 N N . TYR A 1 116 ? -20.759 6.886 18.723 1.00 90.44 116 TYR A N 1
ATOM 975 C CA . TYR A 1 116 ? -22.087 7.491 18.811 1.00 90.44 116 TYR A CA 1
ATOM 976 C C . TYR A 1 116 ? -23.114 6.557 19.474 1.00 90.44 116 TYR A C 1
ATOM 978 O O . TYR A 1 116 ? -23.868 6.974 20.359 1.00 90.44 116 TYR A O 1
ATOM 986 N N . HIS A 1 117 ? -23.124 5.275 19.102 1.00 86.31 117 HIS A N 1
ATOM 987 C CA . HIS A 1 117 ? -24.022 4.287 19.699 1.00 86.31 117 HIS A CA 1
ATOM 988 C C . HIS A 1 117 ? -23.737 4.067 21.189 1.00 86.31 117 HIS A C 1
ATOM 990 O O . HIS A 1 117 ? -24.679 4.041 21.986 1.00 86.31 117 HIS A O 1
ATOM 996 N N . ALA A 1 118 ? -22.464 3.970 21.580 1.00 85.88 118 ALA A N 1
ATOM 997 C CA . ALA A 1 118 ? -22.068 3.850 22.981 1.00 85.88 118 ALA A CA 1
ATOM 998 C C . ALA A 1 118 ? -22.503 5.076 23.804 1.00 85.88 118 ALA A C 1
ATOM 1000 O O . ALA A 1 118 ? -23.079 4.931 24.884 1.00 85.88 118 ALA A O 1
ATOM 1001 N N . TYR A 1 119 ? -22.311 6.281 23.260 1.00 86.88 119 TYR A N 1
ATOM 1002 C CA . TYR A 1 119 ? -22.759 7.530 23.878 1.00 86.88 119 TYR A CA 1
ATOM 1003 C C . TYR A 1 119 ? -24.283 7.557 24.087 1.00 86.88 119 TYR A C 1
ATOM 1005 O O . TYR A 1 119 ? -24.772 7.817 25.190 1.00 86.88 119 TYR A O 1
ATOM 1013 N N . LYS A 1 120 ? -25.056 7.210 23.049 1.00 87.75 120 LYS A N 1
ATOM 1014 C CA . LYS A 1 120 ? -26.525 7.168 23.111 1.00 87.75 120 LYS A CA 1
ATOM 1015 C C . LYS A 1 120 ? -27.036 6.173 24.159 1.00 87.75 120 LYS A C 1
ATOM 1017 O O . LYS A 1 120 ? -28.042 6.446 24.813 1.00 87.75 120 LYS A O 1
ATOM 1022 N N . GLN A 1 121 ? -26.368 5.031 24.332 1.00 83.69 121 GLN A N 1
ATOM 1023 C CA . GLN A 1 121 ? -26.736 4.040 25.350 1.00 83.69 121 GLN A CA 1
ATOM 1024 C C . GLN A 1 121 ? -26.513 4.561 26.776 1.00 83.69 121 GLN A C 1
ATOM 1026 O O . GLN A 1 121 ? -27.401 4.408 27.613 1.00 83.69 121 GLN A O 1
ATOM 1031 N N . GLN A 1 122 ? -25.393 5.243 27.036 1.00 80.62 122 GLN A N 1
ATOM 1032 C CA . GLN A 1 122 ? -25.105 5.825 28.354 1.00 80.62 122 GLN A CA 1
ATOM 1033 C C . GLN A 1 122 ? -26.137 6.885 28.764 1.00 80.62 122 GLN A C 1
ATOM 1035 O O . GLN A 1 122 ? -26.605 6.891 29.901 1.00 80.62 122 GLN A O 1
ATOM 1040 N N . HIS A 1 123 ? -26.546 7.754 27.836 1.00 80.50 123 HIS A N 1
ATOM 1041 C CA . HIS A 1 123 ? -27.510 8.816 28.138 1.00 80.50 123 HIS A CA 1
ATOM 1042 C C . HIS A 1 123 ? -28.953 8.322 28.299 1.00 80.50 123 HIS A C 1
ATOM 1044 O O . HIS A 1 123 ? -29.713 8.917 29.060 1.00 80.50 123 HIS A O 1
ATOM 1050 N N . LYS A 1 124 ? -29.337 7.210 27.659 1.00 79.50 124 LYS A N 1
ATOM 1051 C CA . LYS A 1 124 ? -30.651 6.589 27.900 1.00 79.50 124 LYS A CA 1
ATOM 1052 C C . LYS A 1 124 ? -30.796 6.059 29.329 1.00 79.50 124 LYS A C 1
ATOM 1054 O O . LYS A 1 124 ? -31.889 6.131 29.878 1.00 79.50 124 LYS A O 1
ATOM 1059 N N . GLN A 1 125 ? -29.715 5.567 29.936 1.00 64.12 125 GLN A N 1
ATOM 1060 C CA . GLN A 1 125 ? -29.740 5.048 31.309 1.00 64.12 125 GLN A CA 1
ATOM 1061 C C . GLN A 1 125 ? -29.827 6.159 32.371 1.00 64.12 125 GLN A C 1
ATOM 1063 O O . GLN A 1 125 ? -30.323 5.915 33.463 1.00 64.12 125 GLN A O 1
ATOM 1068 N N . GLN A 1 126 ? -29.407 7.390 32.056 1.00 62.69 126 GLN A N 1
ATOM 1069 C CA . GLN A 1 126 ? -29.440 8.528 32.992 1.00 62.69 126 GLN A CA 1
ATOM 1070 C C . GLN A 1 126 ? -30.774 9.298 32.995 1.00 62.69 126 GLN A C 1
ATOM 1072 O O . GLN A 1 126 ? -30.973 10.179 33.827 1.00 62.69 126 GLN A O 1
ATOM 1077 N N . GLY A 1 127 ? -31.706 8.973 32.092 1.00 57.53 127 GLY A N 1
ATOM 1078 C CA . GLY A 1 127 ? -33.020 9.622 31.993 1.00 57.53 127 GLY A CA 1
ATOM 1079 C C . GLY A 1 127 ? -34.026 9.246 33.091 1.00 57.53 127 GLY A C 1
ATOM 1080 O O . GLY A 1 127 ? -35.159 9.718 33.049 1.00 57.53 127 GLY A O 1
ATOM 1081 N N . GLY A 1 128 ? -33.642 8.414 34.065 1.00 53.22 128 GLY A N 1
ATOM 1082 C CA . GLY A 1 128 ? -34.482 8.019 35.193 1.00 53.22 128 GLY A CA 1
ATOM 1083 C C . GLY A 1 128 ? -33.745 8.179 36.520 1.00 53.22 128 GLY A C 1
ATOM 1084 O O . GLY A 1 128 ? -32.927 7.343 36.875 1.00 53.22 128 GLY A O 1
ATOM 1085 N N . THR A 1 129 ? -34.108 9.215 37.276 1.00 46.41 129 THR A N 1
ATOM 1086 C CA . THR A 1 129 ? -33.717 9.506 38.672 1.00 46.41 129 THR A CA 1
ATOM 1087 C C . THR A 1 129 ? -32.302 10.064 38.902 1.00 46.41 129 THR A C 1
ATOM 1089 O O . THR A 1 129 ? -31.282 9.540 38.471 1.00 46.41 129 THR A O 1
ATOM 1092 N N . ALA A 1 130 ? -32.279 11.217 39.569 1.00 50.59 130 ALA A N 1
ATOM 1093 C CA . ALA A 1 130 ? -31.152 12.118 39.745 1.00 50.59 130 ALA A CA 1
ATOM 1094 C C . ALA A 1 130 ? -30.120 11.637 40.777 1.00 50.59 130 ALA A C 1
ATOM 1096 O O . ALA A 1 130 ? -30.501 11.322 41.897 1.00 50.59 130 ALA A O 1
ATOM 1097 N N . THR A 1 131 ? -28.820 11.720 40.460 1.00 52.59 131 THR A N 1
ATOM 1098 C CA . THR A 1 131 ? -27.781 12.438 41.248 1.00 52.59 131 THR A CA 1
ATOM 1099 C C . THR A 1 131 ? -26.430 12.421 40.497 1.00 52.59 131 THR A C 1
ATOM 1101 O O . THR A 1 131 ? -26.066 11.386 39.941 1.00 52.59 131 THR A O 1
ATOM 1104 N N . PRO A 1 132 ? -25.659 13.530 40.432 1.00 50.59 132 PRO A N 1
ATOM 1105 C CA . PRO A 1 132 ? -24.474 13.617 39.579 1.00 50.59 132 PRO A CA 1
ATOM 1106 C C . PRO A 1 132 ? -23.179 13.234 40.316 1.00 50.59 132 PRO A C 1
ATOM 1108 O O . PRO A 1 132 ? -22.734 13.930 41.224 1.00 50.59 132 PRO A O 1
ATOM 1111 N N . GLY A 1 133 ? -22.528 12.162 39.855 1.00 48.94 133 GLY A N 1
ATOM 1112 C CA . GLY A 1 133 ? -21.156 11.778 40.207 1.00 48.94 133 GLY A CA 1
ATOM 1113 C C . GLY A 1 133 ? -20.316 11.569 38.943 1.00 48.94 133 GLY A C 1
ATOM 1114 O O . GLY A 1 133 ? -20.147 10.449 38.470 1.00 48.94 133 GLY A O 1
ATOM 1115 N N . LEU A 1 134 ? -19.834 12.662 38.351 1.00 51.84 134 LEU A N 1
ATOM 1116 C CA . LEU A 1 134 ? -19.051 12.685 37.108 1.00 51.84 134 LEU A CA 1
ATOM 1117 C C . LEU A 1 134 ? -17.668 12.035 37.285 1.00 51.84 134 LEU A C 1
ATOM 1119 O O . LEU A 1 134 ? -16.787 12.623 37.909 1.00 51.84 134 LEU A O 1
ATOM 1123 N N . THR A 1 135 ? -17.423 10.880 36.653 1.00 53.16 135 THR A N 1
ATOM 1124 C CA . THR A 1 135 ? -16.060 10.343 36.485 1.00 53.16 135 THR A CA 1
ATOM 1125 C C . THR A 1 135 ? -15.767 9.882 35.050 1.00 53.16 135 THR A C 1
ATOM 1127 O O . THR A 1 135 ? -16.418 9.013 34.479 1.00 53.16 135 THR A O 1
ATOM 1130 N N . GLY A 1 136 ? -14.719 10.474 34.464 1.00 50.22 136 GLY A N 1
ATOM 1131 C CA . GLY A 1 136 ? -13.858 9.836 33.462 1.00 50.22 136 GLY A CA 1
ATOM 1132 C C . GLY A 1 136 ? -14.068 10.209 31.993 1.00 50.22 136 GLY A C 1
ATOM 1133 O O . GLY A 1 136 ? -13.127 10.673 31.357 1.00 50.22 136 GLY A O 1
ATOM 1134 N N . TRP A 1 137 ? -15.259 9.993 31.431 1.00 50.41 137 TRP A N 1
ATOM 1135 C CA . TRP A 1 137 ? -15.431 9.968 29.962 1.00 50.41 137 TRP A CA 1
ATOM 1136 C C . TRP A 1 137 ? -15.852 11.303 29.332 1.00 50.41 137 TRP A C 1
ATOM 1138 O O . TRP A 1 137 ? -15.610 11.536 28.150 1.00 50.41 137 TRP A O 1
ATOM 1148 N N . SER A 1 138 ? -16.396 12.227 30.123 1.00 50.84 138 SER A N 1
ATOM 1149 C CA . SER A 1 138 ? -16.866 13.539 29.658 1.00 50.84 138 SER A CA 1
ATOM 1150 C C . SER A 1 138 ? -15.748 14.481 29.196 1.00 50.84 138 SER A C 1
ATOM 1152 O O . SER A 1 138 ? -16.000 15.375 28.394 1.00 50.84 138 SER A O 1
ATOM 1154 N N . LYS A 1 139 ? -14.495 14.266 29.624 1.00 52.47 139 LYS A N 1
ATOM 1155 C CA . LYS A 1 139 ? -13.359 15.106 29.202 1.00 52.47 139 LYS A CA 1
ATOM 1156 C C . LYS A 1 139 ? -12.921 14.878 27.750 1.00 52.47 139 LYS A C 1
ATOM 1158 O O . LYS A 1 139 ? -12.296 15.768 27.192 1.00 52.47 139 LYS A O 1
ATOM 1163 N N . PHE A 1 140 ? -13.258 13.742 27.132 1.00 55.06 140 PHE A N 1
ATOM 1164 C CA . PHE A 1 140 ? -12.911 13.479 25.727 1.00 55.06 140 PHE A CA 1
ATOM 1165 C C . PHE A 1 140 ? -13.856 14.163 24.721 1.00 55.06 140 PHE A C 1
ATOM 1167 O O . PHE A 1 140 ? -13.451 14.390 23.588 1.00 55.06 140 PHE A O 1
ATOM 1174 N N . PHE A 1 141 ? -15.080 14.533 25.122 1.00 53.62 141 PHE A N 1
ATOM 1175 C CA . PHE A 1 141 ? -16.108 15.073 24.212 1.00 53.62 141 PHE A CA 1
ATOM 1176 C C . PHE A 1 141 ? -16.472 16.549 24.466 1.00 53.62 141 PHE A C 1
ATOM 1178 O O . PHE A 1 141 ? -17.322 17.098 23.775 1.00 53.62 141 PHE A O 1
ATOM 1185 N N . ALA A 1 142 ? -15.833 17.222 25.429 1.00 45.16 142 ALA A N 1
ATOM 1186 C CA . ALA A 1 142 ? -16.199 18.583 25.845 1.00 45.16 142 ALA A CA 1
ATOM 1187 C C . ALA A 1 142 ? -15.612 19.729 24.983 1.00 45.16 142 ALA A C 1
ATOM 1189 O O . ALA A 1 142 ? -15.772 20.893 25.344 1.00 45.16 142 ALA A O 1
ATOM 1190 N N . THR A 1 143 ? -14.943 19.448 23.856 1.00 47.34 143 THR A N 1
ATOM 1191 C CA . THR A 1 143 ? -14.289 20.483 23.014 1.00 47.34 143 THR A CA 1
ATOM 1192 C C . THR A 1 143 ? -14.993 20.741 21.675 1.00 47.34 143 THR A C 1
ATOM 1194 O O . THR A 1 143 ? -14.409 21.302 20.757 1.00 47.34 143 THR A O 1
ATOM 1197 N N . SER A 1 144 ? -16.276 20.414 21.539 1.00 45.94 144 SER A N 1
ATOM 1198 C CA . SER A 1 144 ? -17.093 20.944 20.435 1.00 45.94 144 SER A CA 1
ATOM 1199 C C . SER A 1 144 ? -18.362 21.573 20.997 1.00 45.94 144 SER A C 1
ATOM 1201 O O . SER A 1 144 ? -19.192 20.906 21.610 1.00 45.94 144 SER A O 1
ATOM 1203 N N . GLN A 1 145 ? -18.462 22.894 20.840 1.00 45.22 145 GLN A N 1
ATOM 1204 C CA . GLN A 1 145 ? -19.618 23.691 21.232 1.00 45.22 145 GLN A CA 1
ATOM 1205 C C . GLN A 1 145 ? -20.880 23.164 20.549 1.00 45.22 145 GLN A C 1
ATOM 1207 O O . GLN A 1 145 ? -20.914 22.963 19.337 1.00 45.22 145 GLN A O 1
ATOM 1212 N N . SER A 1 146 ? -21.914 22.966 21.356 1.00 42.31 146 SER A N 1
ATOM 1213 C CA . SER A 1 146 ? -23.225 22.491 20.940 1.00 42.31 146 SER A CA 1
ATOM 1214 C C . SER A 1 146 ? -24.206 23.669 20.946 1.00 42.31 146 SER A C 1
ATOM 1216 O O . SER A 1 146 ? -24.353 24.300 21.997 1.00 42.31 146 SER A O 1
ATOM 1218 N N . PRO A 1 147 ? -24.884 23.999 19.830 1.00 51.78 147 PRO A N 1
ATOM 1219 C CA . PRO A 1 147 ? -26.076 24.834 19.852 1.00 51.78 147 PRO A CA 1
ATOM 1220 C C . PRO A 1 147 ? -27.313 23.986 20.170 1.00 51.78 147 PRO A C 1
ATOM 1222 O O . PRO A 1 147 ? -27.497 22.880 19.663 1.00 51.78 147 PRO A O 1
ATOM 1225 N N . GLN A 1 148 ? -28.156 24.542 21.034 1.00 48.41 148 GLN A N 1
ATOM 1226 C CA . GLN A 1 148 ? -29.378 23.953 21.570 1.00 48.41 148 GLN A CA 1
ATOM 1227 C C . GLN A 1 148 ? -30.367 23.509 20.481 1.00 48.41 148 GLN A C 1
ATOM 1229 O O . GLN A 1 148 ? -30.594 24.212 19.500 1.00 48.41 148 GLN A O 1
ATOM 1234 N N . SER A 1 149 ? -31.022 22.371 20.720 1.00 42.88 149 SER A N 1
ATOM 1235 C CA . SER A 1 149 ? -32.228 21.942 20.001 1.00 42.88 149 SER A CA 1
ATOM 1236 C C . SER A 1 149 ? -33.448 22.009 20.928 1.00 42.88 149 SER A C 1
ATOM 1238 O O . SER A 1 149 ? -33.332 21.598 22.087 1.00 42.88 149 SER A O 1
ATOM 1240 N N . PRO A 1 150 ? -34.619 22.465 20.444 1.00 53.44 150 PRO A N 1
ATOM 1241 C CA . PRO A 1 150 ? -35.889 22.280 21.123 1.00 53.44 150 PRO A CA 1
ATOM 1242 C C . PRO A 1 150 ? -36.531 20.926 20.778 1.00 53.44 150 PRO A C 1
ATOM 1244 O O . PRO A 1 150 ? -36.148 20.215 19.852 1.00 53.44 150 PRO A O 1
ATOM 1247 N N . SER A 1 151 ? -37.495 20.581 21.618 1.00 61.69 151 SER A N 1
ATOM 1248 C CA . SER A 1 151 ? -38.042 19.262 21.911 1.00 61.69 151 SER A CA 1
ATOM 1249 C C . SER A 1 151 ? -39.234 18.804 21.056 1.00 61.69 151 SER A C 1
ATOM 1251 O O . SER A 1 151 ? -39.995 19.630 20.569 1.00 61.69 151 SER A O 1
ATOM 1253 N N . GLN A 1 152 ? -39.480 17.487 21.154 1.00 47.97 152 GLN A N 1
ATOM 1254 C CA . GLN A 1 152 ? -40.748 16.731 21.053 1.00 47.97 152 GLN A CA 1
ATOM 1255 C C . GLN A 1 152 ? -41.064 15.984 19.748 1.00 47.97 152 GLN A C 1
ATOM 1257 O O . GLN A 1 152 ? -41.062 16.537 18.657 1.00 47.97 152 GLN A O 1
ATOM 1262 N N . GLY A 1 153 ? -41.423 14.703 19.924 1.00 38.72 153 GLY A N 1
ATOM 1263 C CA . GLY A 1 153 ? -42.008 13.838 18.899 1.00 38.72 153 GLY A CA 1
ATOM 1264 C C . GLY A 1 153 ? -41.714 12.351 19.114 1.00 38.72 153 GLY A C 1
ATOM 1265 O O . GLY A 1 153 ? -40.875 11.782 18.427 1.00 38.72 153 GLY A O 1
ATOM 1266 N N . SER A 1 154 ? -42.396 11.711 20.068 1.00 56.91 154 SER A N 1
ATOM 1267 C CA . SER A 1 154 ? -42.461 10.246 20.173 1.00 56.91 154 SER A CA 1
ATOM 1268 C C . SER A 1 154 ? -43.289 9.670 19.022 1.00 56.91 154 SER A C 1
ATOM 1270 O O . SER A 1 154 ? -44.465 10.004 18.938 1.00 56.91 154 SER A O 1
ATOM 1272 N N . SER A 1 155 ? -42.748 8.750 18.214 1.00 39.47 155 SER A N 1
ATOM 1273 C CA . SER A 1 155 ? -43.537 7.641 17.649 1.00 39.47 155 SER A CA 1
ATOM 1274 C C . SER A 1 155 ? -42.667 6.537 17.026 1.00 39.47 155 SER A C 1
ATOM 1276 O O . SER A 1 155 ? -41.685 6.817 16.349 1.00 39.47 155 SER A O 1
ATOM 1278 N N . LEU A 1 156 ? -43.112 5.299 17.271 1.00 38.72 156 LEU A N 1
ATOM 1279 C CA . LEU A 1 156 ? -43.066 4.113 16.409 1.00 38.72 156 LEU A CA 1
ATOM 1280 C C . LEU A 1 156 ? -41.711 3.512 16.001 1.00 38.72 156 LEU A C 1
ATOM 1282 O O . LEU A 1 156 ? -40.957 4.025 15.182 1.00 38.72 156 LEU A O 1
ATOM 1286 N N . GLY A 1 157 ? -41.487 2.309 16.539 1.00 47.34 157 GLY A N 1
ATOM 1287 C CA . GLY A 1 157 ? -40.496 1.366 16.058 1.00 47.34 157 GLY A CA 1
ATOM 1288 C C . GLY A 1 157 ? -40.713 1.039 14.584 1.00 47.34 157 GLY A C 1
ATOM 1289 O O . GLY A 1 157 ? -41.720 0.457 14.191 1.00 47.34 157 GLY A O 1
ATOM 1290 N N . GLN A 1 158 ? -39.713 1.381 13.792 1.00 40.69 158 GLN A N 1
ATOM 1291 C CA . GLN A 1 158 ? -39.478 0.831 12.474 1.00 40.69 158 GLN A CA 1
ATOM 1292 C C . GLN A 1 158 ? -37.986 0.550 12.433 1.00 40.69 158 GLN A C 1
ATOM 1294 O O . GLN A 1 158 ? -37.184 1.405 12.809 1.00 40.69 158 GLN A O 1
ATOM 1299 N N . GLY A 1 159 ? -37.646 -0.699 12.114 1.00 47.25 159 GLY A N 1
ATOM 1300 C CA . GLY A 1 159 ? -36.272 -1.162 12.023 1.00 47.25 159 GLY A CA 1
ATOM 1301 C C . GLY A 1 159 ? -35.508 -0.236 11.098 1.00 47.25 159 GLY A C 1
ATOM 1302 O O . GLY A 1 159 ? -35.732 -0.249 9.891 1.00 47.25 159 GLY A O 1
ATOM 1303 N N . ASP A 1 160 ? -34.664 0.595 11.696 1.00 51.44 160 ASP A N 1
ATOM 1304 C CA . ASP A 1 160 ? -33.718 1.430 10.984 1.00 51.44 160 ASP A CA 1
ATOM 1305 C C . ASP A 1 160 ? -32.826 0.461 10.205 1.00 51.44 160 ASP A C 1
ATOM 1307 O O . ASP A 1 160 ? -31.976 -0.220 10.780 1.00 51.44 160 ASP A O 1
ATOM 1311 N N . GLY A 1 161 ? -33.129 0.290 8.915 1.00 58.19 161 GLY A N 1
ATOM 1312 C CA . GLY A 1 161 ? -32.502 -0.660 7.993 1.00 58.19 161 GLY A CA 1
ATOM 1313 C C . GLY A 1 161 ? -31.065 -0.282 7.645 1.00 58.19 161 GLY A C 1
ATOM 1314 O O . GLY A 1 161 ? -30.591 -0.585 6.551 1.00 58.19 161 GLY A O 1
ATOM 1315 N N . GLY A 1 162 ? -30.386 0.417 8.554 1.00 63.31 162 GLY A N 1
ATOM 1316 C CA . GLY A 1 162 ? -28.977 0.715 8.457 1.00 63.31 162 GLY A CA 1
ATOM 1317 C C . GLY A 1 162 ? -28.168 -0.582 8.404 1.00 63.31 162 GLY A C 1
ATOM 1318 O O . GLY A 1 162 ? -28.537 -1.579 9.038 1.00 63.31 162 GLY A O 1
ATOM 1319 N N . PRO A 1 163 ? -27.065 -0.602 7.639 1.00 70.69 163 PRO A N 1
ATOM 1320 C CA . PRO A 1 163 ? -26.182 -1.753 7.601 1.00 70.69 163 PRO A CA 1
ATOM 1321 C C . PRO A 1 163 ? -25.733 -2.109 9.028 1.00 70.69 163 PRO A C 1
ATOM 1323 O O . PRO A 1 163 ? -25.436 -1.211 9.822 1.00 70.69 163 PRO A O 1
ATOM 1326 N N . PRO A 1 164 ? -25.691 -3.405 9.381 1.00 80.50 164 PRO A N 1
ATOM 1327 C CA . PRO A 1 164 ? -25.332 -3.829 10.725 1.00 80.50 164 PRO A CA 1
ATOM 1328 C C . PRO A 1 164 ? -23.933 -3.317 11.075 1.00 80.50 164 PRO A C 1
ATOM 1330 O O . PRO A 1 164 ? -22.964 -3.587 10.362 1.00 80.50 164 PRO 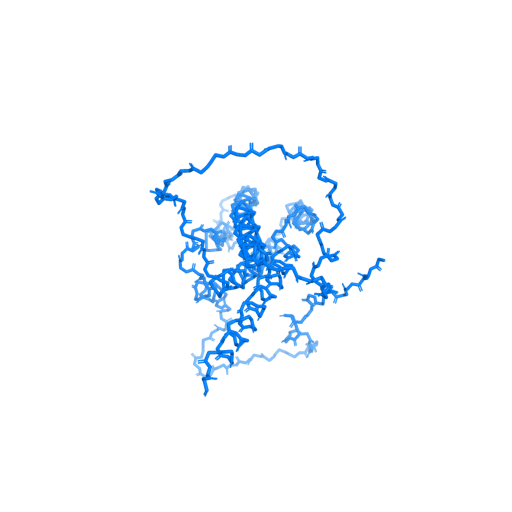A O 1
ATOM 1333 N N . ILE A 1 165 ? -23.831 -2.582 12.186 1.00 84.38 165 ILE A N 1
ATOM 1334 C CA . ILE A 1 165 ? -22.552 -2.064 12.673 1.00 84.38 165 ILE A CA 1
ATOM 1335 C C . ILE A 1 165 ? -21.656 -3.259 13.020 1.00 84.38 165 ILE A C 1
ATOM 1337 O O . ILE A 1 165 ? -22.064 -4.121 13.809 1.00 84.38 165 ILE A O 1
ATOM 1341 N N . PRO A 1 166 ? -20.438 -3.340 12.460 1.00 89.69 166 PRO A N 1
ATOM 1342 C CA . PRO A 1 166 ? -19.527 -4.432 12.753 1.00 89.69 166 PRO A CA 1
ATOM 1343 C C . PRO A 1 166 ? -19.156 -4.451 14.238 1.00 89.69 166 PRO A C 1
ATOM 1345 O O . PRO A 1 166 ? -19.026 -3.422 14.905 1.00 89.69 166 PRO A O 1
ATOM 1348 N N . SER A 1 167 ? -18.939 -5.652 14.770 1.00 91.81 167 SER A N 1
ATOM 1349 C CA . SER A 1 167 ? -18.468 -5.810 16.145 1.00 91.81 167 SER A CA 1
ATOM 1350 C C . SER A 1 167 ? -17.087 -5.148 16.351 1.00 91.81 167 SER A C 1
ATOM 1352 O O . SER A 1 167 ? -16.271 -5.123 15.422 1.00 91.81 167 SER A O 1
ATOM 1354 N N . PRO A 1 168 ? -16.744 -4.706 17.576 1.00 89.81 168 PRO A N 1
ATOM 1355 C CA . PRO A 1 168 ? -15.405 -4.188 17.878 1.00 89.81 168 PRO A CA 1
ATOM 1356 C C . PRO A 1 168 ? -14.277 -5.167 17.538 1.00 89.81 168 PRO A C 1
ATOM 1358 O O .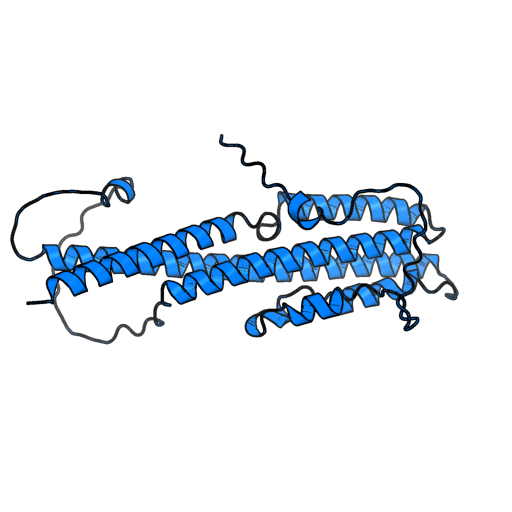 PRO A 1 168 ? -13.208 -4.769 17.084 1.00 89.81 168 PRO A O 1
ATOM 1361 N N . ALA A 1 169 ? -14.518 -6.468 17.734 1.00 90.44 169 ALA A N 1
ATOM 1362 C CA . ALA A 1 169 ? -13.546 -7.507 17.413 1.00 90.44 169 ALA A CA 1
ATOM 1363 C C . ALA A 1 169 ? -13.299 -7.606 15.900 1.00 90.44 169 ALA A C 1
ATOM 1365 O O . ALA A 1 169 ? -12.148 -7.691 15.476 1.00 90.44 169 ALA A O 1
ATOM 1366 N N . SER A 1 170 ? -14.359 -7.540 15.086 1.00 92.38 170 SER A N 1
ATOM 1367 C CA . SER A 1 170 ? -14.217 -7.512 13.626 1.00 92.38 170 SER A CA 1
ATOM 1368 C C . SER A 1 170 ? -13.531 -6.240 13.130 1.00 92.38 170 SER A C 1
ATOM 1370 O O . SER A 1 170 ? -12.727 -6.332 12.208 1.00 92.38 170 SER A O 1
ATOM 1372 N N . LEU A 1 171 ? -13.781 -5.082 13.754 1.00 92.31 171 LEU A N 1
ATOM 1373 C CA . LEU A 1 171 ? -13.101 -3.831 13.401 1.00 92.31 171 LEU A CA 1
ATOM 1374 C C . LEU A 1 171 ? -11.594 -3.919 13.636 1.00 92.31 171 LEU A C 1
ATOM 1376 O O . LEU A 1 171 ? -10.819 -3.647 12.721 1.00 92.31 171 LEU A O 1
ATOM 1380 N N . ALA A 1 172 ? -11.182 -4.391 14.816 1.00 90.81 172 ALA A N 1
ATOM 1381 C CA . ALA A 1 172 ? -9.770 -4.603 15.123 1.00 90.81 172 ALA A CA 1
ATOM 1382 C C . ALA A 1 172 ? -9.113 -5.582 14.132 1.00 90.81 172 ALA A C 1
ATOM 1384 O O . ALA A 1 172 ? -8.035 -5.306 13.617 1.00 90.81 172 ALA A O 1
ATOM 1385 N N . ALA A 1 173 ? -9.796 -6.680 13.786 1.00 93.12 173 ALA A N 1
ATOM 1386 C CA . ALA A 1 173 ? -9.280 -7.652 12.823 1.00 93.12 173 ALA A CA 1
ATOM 1387 C C . ALA A 1 173 ? -9.143 -7.086 11.396 1.00 93.12 173 ALA A C 1
ATOM 1389 O O . ALA A 1 173 ? -8.226 -7.462 10.667 1.00 93.12 173 ALA A O 1
ATOM 1390 N N . VAL A 1 174 ? -10.046 -6.203 10.956 1.00 93.81 174 VAL A N 1
ATOM 1391 C CA . VAL A 1 174 ? -9.915 -5.516 9.657 1.00 93.81 174 VAL A CA 1
ATOM 1392 C C . VAL A 1 174 ? -8.744 -4.535 9.687 1.00 93.81 174 VAL A C 1
ATOM 1394 O O . VAL A 1 174 ? -7.956 -4.521 8.744 1.00 93.81 174 VAL A O 1
ATOM 1397 N N . ALA A 1 175 ? -8.586 -3.780 10.772 1.00 93.00 175 ALA A N 1
ATOM 1398 C CA . ALA A 1 175 ? -7.481 -2.842 10.934 1.00 93.00 175 ALA A CA 1
ATOM 1399 C C . ALA A 1 175 ? -6.113 -3.566 10.940 1.00 93.00 175 ALA A C 1
ATOM 1401 O O . ALA A 1 175 ? -5.213 -3.186 10.194 1.00 93.00 175 ALA A O 1
ATOM 1402 N N . ASP A 1 176 ? -5.980 -4.685 11.665 1.00 93.19 176 ASP A N 1
ATOM 1403 C CA . ASP A 1 176 ? -4.757 -5.509 11.669 1.00 93.19 176 ASP A CA 1
ATOM 1404 C C . ASP A 1 176 ? -4.426 -6.063 10.264 1.00 93.19 176 ASP A C 1
ATOM 1406 O O . ASP A 1 176 ? -3.266 -6.072 9.821 1.00 93.19 176 ASP A O 1
ATOM 1410 N N . ARG A 1 177 ? -5.455 -6.505 9.523 1.00 95.75 177 ARG A N 1
ATOM 1411 C CA . ARG A 1 177 ? -5.301 -6.938 8.126 1.00 95.75 177 ARG A CA 1
ATOM 1412 C C . ARG A 1 177 ? -4.838 -5.786 7.234 1.00 95.75 177 ARG A C 1
ATOM 1414 O O . ARG A 1 177 ? -3.969 -6.010 6.393 1.00 95.75 177 ARG A O 1
ATOM 1421 N N . LEU A 1 178 ? -5.359 -4.571 7.419 1.00 96.31 178 LEU A N 1
ATOM 1422 C CA . LEU A 1 178 ? -4.984 -3.386 6.637 1.00 96.31 178 LEU A CA 1
ATOM 1423 C C . LEU A 1 178 ? -3.512 -3.001 6.849 1.00 96.31 178 LEU A C 1
ATOM 1425 O O . LEU A 1 178 ? -2.798 -2.741 5.878 1.00 96.31 178 LEU A O 1
ATOM 1429 N N . THR A 1 179 ? -3.018 -3.067 8.087 1.00 94.94 179 THR A N 1
ATOM 1430 C CA . THR A 1 179 ? -1.592 -2.857 8.394 1.00 94.94 179 THR A CA 1
ATOM 1431 C C . THR A 1 179 ? -0.711 -3.887 7.683 1.00 94.94 179 THR A C 1
ATOM 1433 O O . THR A 1 179 ? 0.304 -3.543 7.068 1.00 94.94 179 THR A O 1
ATOM 1436 N N . THR A 1 180 ? -1.128 -5.158 7.689 1.00 95.44 180 THR A N 1
ATOM 1437 C CA . THR A 1 180 ? -0.427 -6.241 6.977 1.00 95.44 180 THR A CA 1
ATOM 1438 C C . THR A 1 180 ? -0.452 -6.028 5.461 1.00 95.44 180 THR A C 1
ATOM 1440 O O . THR A 1 180 ? 0.571 -6.194 4.792 1.00 95.44 180 THR A O 1
ATOM 1443 N N . TYR A 1 181 ? -1.598 -5.621 4.911 1.00 97.19 181 TYR A N 1
ATOM 1444 C CA . TYR A 1 181 ? -1.765 -5.276 3.501 1.00 97.19 181 TYR A CA 1
ATOM 1445 C C . TYR A 1 181 ? -0.789 -4.171 3.078 1.00 97.19 181 TYR A C 1
ATOM 1447 O O . TYR A 1 181 ? -0.051 -4.348 2.103 1.00 97.19 181 TYR A O 1
ATOM 1455 N N . ALA A 1 182 ? -0.722 -3.071 3.832 1.00 96.56 182 ALA A N 1
ATOM 1456 C CA . ALA A 1 182 ? 0.184 -1.965 3.543 1.00 96.56 182 ALA A CA 1
ATOM 1457 C C . ALA A 1 182 ? 1.652 -2.428 3.576 1.00 96.56 182 ALA A C 1
ATOM 1459 O O . ALA A 1 182 ? 2.399 -2.214 2.619 1.00 96.56 182 ALA A O 1
ATOM 1460 N N . ALA A 1 183 ? 2.052 -3.165 4.618 1.00 95.50 183 ALA A N 1
ATOM 1461 C CA . ALA A 1 183 ? 3.414 -3.679 4.761 1.00 95.50 183 ALA A CA 1
ATOM 1462 C C . ALA A 1 183 ? 3.843 -4.607 3.608 1.00 95.50 183 ALA A C 1
ATOM 1464 O O . ALA A 1 183 ? 4.946 -4.463 3.070 1.00 95.50 183 ALA A O 1
ATOM 1465 N N . LEU A 1 184 ? 2.977 -5.539 3.196 1.00 96.38 184 LEU A N 1
ATOM 1466 C CA . LEU A 1 184 ? 3.265 -6.466 2.098 1.00 96.38 184 LEU A CA 1
ATOM 1467 C C . LEU A 1 184 ? 3.405 -5.744 0.753 1.00 96.38 184 LEU A C 1
ATOM 1469 O O . LEU A 1 184 ? 4.330 -6.050 -0.005 1.00 96.38 184 LEU A O 1
ATOM 1473 N N . ASN A 1 185 ? 2.531 -4.774 0.466 1.00 98.00 185 ASN A N 1
ATOM 1474 C CA . ASN A 1 185 ? 2.603 -3.995 -0.770 1.00 98.00 185 ASN A CA 1
ATOM 1475 C C . ASN A 1 185 ? 3.861 -3.115 -0.817 1.00 98.00 185 ASN A C 1
ATOM 1477 O O . ASN A 1 185 ? 4.568 -3.138 -1.826 1.00 98.00 185 ASN A O 1
ATOM 1481 N N . ARG A 1 186 ? 4.220 -2.435 0.283 1.00 97.31 186 ARG A N 1
ATOM 1482 C CA . ARG A 1 186 ? 5.491 -1.688 0.386 1.00 97.31 186 ARG A CA 1
ATOM 1483 C C . ARG A 1 186 ? 6.693 -2.577 0.085 1.00 97.31 186 ARG A C 1
ATOM 1485 O O . ARG A 1 186 ? 7.524 -2.249 -0.762 1.00 97.31 186 ARG A O 1
ATOM 1492 N N . LEU A 1 187 ? 6.760 -3.745 0.726 1.00 96.25 187 LEU A N 1
ATOM 1493 C CA . LEU A 1 187 ? 7.852 -4.695 0.526 1.00 96.25 187 LEU A CA 1
ATOM 1494 C C . LEU A 1 187 ? 7.924 -5.192 -0.925 1.00 96.25 187 LEU A C 1
ATOM 1496 O O . LEU A 1 187 ? 9.014 -5.317 -1.489 1.00 96.25 187 LEU A O 1
ATOM 1500 N N . ALA A 1 188 ? 6.776 -5.465 -1.543 1.00 97.19 188 ALA A N 1
ATOM 1501 C CA . ALA A 1 188 ? 6.702 -5.889 -2.933 1.00 97.19 188 ALA A CA 1
ATOM 1502 C C . ALA A 1 188 ? 7.179 -4.798 -3.906 1.00 97.19 188 ALA A C 1
ATOM 1504 O O . ALA A 1 188 ? 7.944 -5.114 -4.822 1.00 97.19 188 ALA A O 1
ATOM 1505 N N . ILE A 1 189 ? 6.809 -3.533 -3.675 1.00 98.06 189 ILE A N 1
ATOM 1506 C CA . ILE A 1 189 ? 7.270 -2.375 -4.457 1.00 98.06 189 ILE A CA 1
ATOM 1507 C C . ILE A 1 189 ? 8.792 -2.215 -4.338 1.00 98.06 189 ILE A C 1
ATOM 1509 O O . ILE A 1 189 ? 9.496 -2.201 -5.349 1.00 98.06 189 ILE A O 1
ATOM 1513 N N . ILE A 1 190 ? 9.331 -2.210 -3.115 1.00 96.56 190 ILE A N 1
ATOM 1514 C CA . ILE A 1 190 ? 10.783 -2.115 -2.880 1.00 96.56 190 ILE A CA 1
ATOM 1515 C C . ILE A 1 190 ? 11.519 -3.252 -3.600 1.00 96.56 190 ILE A C 1
ATOM 1517 O O . ILE A 1 190 ? 12.515 -3.035 -4.293 1.00 96.56 190 ILE A O 1
ATOM 1521 N N . LYS A 1 191 ? 11.019 -4.489 -3.483 1.00 96.00 191 LYS A N 1
ATOM 1522 C CA . LYS A 1 191 ? 11.650 -5.652 -4.118 1.00 96.00 191 LYS A CA 1
ATOM 1523 C C . LYS A 1 191 ? 11.576 -5.612 -5.642 1.00 96.00 191 LYS A C 1
ATOM 1525 O O . LYS A 1 191 ? 12.513 -6.102 -6.277 1.00 96.00 191 LYS A O 1
ATOM 1530 N N . ILE A 1 192 ? 10.488 -5.121 -6.244 1.00 97.38 192 ILE A N 1
ATOM 1531 C CA . ILE A 1 192 ? 10.384 -5.075 -7.709 1.00 97.38 192 ILE A CA 1
ATOM 1532 C C . ILE A 1 192 ? 11.258 -3.967 -8.298 1.00 97.38 192 ILE A C 1
ATOM 1534 O O . ILE A 1 192 ? 11.942 -4.233 -9.283 1.00 97.38 192 ILE A O 1
ATOM 1538 N N . ILE A 1 193 ? 11.340 -2.805 -7.643 1.00 97.06 193 ILE A N 1
ATOM 1539 C CA . ILE A 1 193 ? 12.257 -1.715 -8.008 1.00 97.06 193 ILE A CA 1
ATOM 1540 C C . ILE A 1 193 ? 13.714 -2.185 -7.892 1.00 97.06 193 ILE A C 1
ATOM 1542 O O . ILE A 1 193 ? 14.464 -2.136 -8.863 1.00 97.06 193 ILE A O 1
ATOM 1546 N N . LYS A 1 194 ? 14.102 -2.794 -6.762 1.00 95.25 194 LYS A N 1
ATOM 1547 C CA . LYS A 1 194 ? 15.456 -3.354 -6.586 1.00 95.25 194 LYS A CA 1
ATOM 1548 C C . LYS A 1 194 ? 15.794 -4.410 -7.644 1.00 95.25 194 LYS A C 1
ATOM 1550 O O . LYS A 1 194 ? 16.936 -4.525 -8.090 1.00 95.25 194 LYS A O 1
ATOM 1555 N N . LYS A 1 195 ? 14.806 -5.219 -8.041 1.00 95.25 195 LYS A N 1
ATOM 1556 C CA . LYS A 1 195 ? 14.966 -6.209 -9.111 1.00 95.25 195 LYS A CA 1
ATOM 1557 C C . LYS A 1 195 ? 15.138 -5.543 -10.477 1.00 95.25 195 LYS A C 1
ATOM 1559 O O . LYS A 1 195 ? 15.961 -6.037 -11.242 1.00 95.25 195 LYS A O 1
ATOM 1564 N N . HIS A 1 196 ? 14.378 -4.492 -10.769 1.00 95.88 196 HIS A N 1
ATOM 1565 C CA . HIS A 1 196 ? 14.533 -3.687 -11.976 1.00 95.88 196 HIS A CA 1
ATOM 1566 C C . HIS A 1 196 ? 15.955 -3.126 -12.061 1.00 95.88 196 HIS A C 1
ATOM 1568 O O . HIS A 1 196 ? 16.671 -3.464 -13.000 1.00 95.88 196 HIS A O 1
ATOM 1574 N N . TRP A 1 197 ? 16.413 -2.434 -11.013 1.00 95.19 197 TRP A N 1
ATOM 1575 C CA . TRP A 1 197 ? 17.761 -1.866 -10.951 1.00 95.19 197 TRP A CA 1
ATOM 1576 C C . TRP A 1 197 ? 18.858 -2.907 -11.189 1.00 95.19 197 TRP A C 1
ATOM 1578 O O . TRP A 1 197 ? 19.739 -2.694 -12.012 1.00 95.19 197 TRP A O 1
ATOM 1588 N N . LYS A 1 198 ? 18.779 -4.072 -10.531 1.00 93.69 198 LYS A N 1
ATOM 1589 C CA . LYS A 1 198 ? 19.764 -5.154 -10.708 1.00 93.69 198 LYS A CA 1
ATOM 1590 C C . LYS A 1 198 ? 19.849 -5.656 -12.155 1.00 93.69 198 LYS A C 1
ATOM 1592 O O . LYS A 1 198 ? 20.924 -6.042 -12.612 1.00 93.69 198 LYS A O 1
ATOM 1597 N N . LEU A 1 199 ? 18.713 -5.734 -12.847 1.00 93.38 199 LEU A N 1
ATOM 1598 C CA . LEU A 1 199 ? 18.676 -6.178 -14.239 1.00 93.38 199 LEU A CA 1
ATOM 1599 C C . LEU A 1 199 ? 19.194 -5.080 -15.165 1.00 93.38 199 LEU A C 1
ATOM 1601 O O . LEU A 1 199 ? 20.064 -5.347 -15.986 1.00 93.38 199 LEU A O 1
ATOM 1605 N N . LEU A 1 200 ? 18.738 -3.846 -14.965 1.00 92.06 200 LEU A N 1
ATOM 1606 C CA . LEU A 1 200 ? 19.160 -2.708 -15.765 1.00 92.06 200 LEU A CA 1
ATOM 1607 C C . LEU A 1 200 ? 20.658 -2.413 -15.614 1.00 92.06 200 LEU A C 1
ATOM 1609 O O . LEU A 1 200 ? 21.332 -2.179 -16.608 1.00 92.06 200 LEU A O 1
ATOM 1613 N N . SER A 1 201 ? 21.219 -2.505 -14.406 1.00 90.25 201 SER A N 1
ATOM 1614 C CA . SER A 1 201 ? 22.656 -2.308 -14.173 1.00 90.25 201 SER A CA 1
ATOM 1615 C C . SER A 1 201 ? 23.535 -3.374 -14.828 1.00 90.25 201 SER A C 1
ATOM 1617 O O . SER A 1 201 ? 24.745 -3.199 -14.906 1.00 90.25 201 SER A O 1
ATOM 1619 N N . SER A 1 202 ? 22.945 -4.501 -15.239 1.00 89.50 202 SER A N 1
ATOM 1620 C CA . SER A 1 202 ? 23.646 -5.539 -16.003 1.00 89.50 202 SER A CA 1
ATOM 1621 C C . SER A 1 202 ? 23.676 -5.222 -17.504 1.00 89.50 202 SER A C 1
ATOM 1623 O O . SER A 1 202 ? 24.425 -5.852 -18.245 1.00 89.50 202 SER A O 1
ATOM 1625 N N . THR A 1 203 ? 22.877 -4.253 -17.961 1.00 85.31 203 THR A N 1
ATOM 1626 C CA . THR A 1 203 ? 22.922 -3.751 -19.339 1.00 85.31 203 THR A CA 1
ATOM 1627 C C . THR A 1 203 ? 24.091 -2.776 -19.503 1.00 85.31 203 THR A C 1
ATOM 1629 O O . THR A 1 203 ? 24.461 -2.074 -18.565 1.00 85.31 203 THR A O 1
ATOM 1632 N N . GLN A 1 204 ? 24.673 -2.688 -20.701 1.00 84.88 204 GLN A N 1
ATOM 1633 C CA . GLN A 1 204 ? 25.748 -1.726 -21.002 1.00 84.88 204 GLN A CA 1
ATOM 1634 C C . GLN A 1 204 ? 25.212 -0.328 -21.384 1.00 84.88 204 GLN A C 1
ATOM 1636 O O . GLN A 1 204 ? 25.945 0.507 -21.910 1.00 84.88 204 GLN A O 1
ATOM 1641 N N . HIS A 1 205 ? 23.931 -0.046 -21.122 1.00 87.31 205 HIS A N 1
ATOM 1642 C CA . HIS A 1 205 ? 23.253 1.156 -21.600 1.00 87.31 205 HIS A CA 1
ATOM 1643 C C . HIS A 1 205 ? 23.300 2.313 -20.583 1.00 87.31 205 HIS A C 1
ATOM 1645 O O . HIS A 1 205 ? 22.331 2.604 -19.876 1.00 87.31 205 HIS A O 1
ATOM 1651 N N . SER A 1 206 ? 24.433 3.018 -20.524 1.00 88.88 206 SER A N 1
ATOM 1652 C CA . SER A 1 206 ? 24.716 4.063 -19.521 1.00 88.88 206 SER A CA 1
ATOM 1653 C C . SER A 1 206 ? 23.683 5.203 -19.451 1.00 88.88 206 SER A C 1
ATOM 1655 O O . SER A 1 206 ? 23.358 5.656 -18.351 1.00 88.88 206 SER A O 1
ATOM 1657 N N . GLY A 1 207 ? 23.133 5.642 -20.592 1.00 89.75 207 GLY A N 1
ATOM 1658 C CA . GLY A 1 207 ? 22.109 6.696 -20.654 1.00 89.75 207 GLY A CA 1
ATOM 1659 C C . GLY A 1 207 ? 20.835 6.313 -19.894 1.00 89.75 207 GLY A C 1
ATOM 1660 O O . GLY A 1 207 ? 20.469 6.970 -18.920 1.00 89.75 207 GLY A O 1
ATOM 1661 N N . LEU A 1 208 ? 20.228 5.192 -20.289 1.00 91.25 208 LEU A N 1
ATOM 1662 C CA . LEU A 1 208 ? 19.072 4.578 -19.627 1.00 91.25 208 LEU A CA 1
ATOM 1663 C C . LEU A 1 208 ? 19.300 4.294 -18.135 1.00 91.25 208 LEU A C 1
ATOM 1665 O O . LEU A 1 208 ? 18.423 4.549 -17.315 1.00 91.25 208 LEU A O 1
ATOM 1669 N N . ILE A 1 209 ? 20.489 3.820 -17.745 1.00 93.12 209 ILE A N 1
ATOM 1670 C CA . ILE A 1 209 ? 20.816 3.604 -16.325 1.00 93.12 209 ILE A CA 1
ATOM 1671 C C . ILE A 1 209 ? 20.676 4.911 -15.531 1.00 93.12 209 ILE A C 1
ATOM 1673 O O . ILE A 1 209 ? 20.113 4.915 -14.434 1.00 93.12 209 ILE A O 1
ATOM 1677 N N . ARG A 1 210 ? 21.162 6.035 -16.075 1.00 93.06 210 ARG A N 1
ATOM 1678 C CA . ARG A 1 210 ? 21.084 7.342 -15.409 1.00 93.06 210 ARG A CA 1
ATOM 1679 C C . ARG A 1 210 ? 19.642 7.841 -15.298 1.00 93.06 210 ARG A C 1
ATOM 1681 O O . ARG A 1 210 ? 19.248 8.278 -14.216 1.00 93.06 210 ARG A O 1
ATOM 1688 N N . THR A 1 211 ? 18.868 7.774 -16.382 1.00 92.88 211 THR A N 1
ATOM 1689 C CA . THR A 1 211 ? 17.471 8.244 -16.407 1.00 92.88 211 THR A CA 1
ATOM 1690 C C . THR A 1 211 ? 16.566 7.380 -15.530 1.00 92.88 211 THR A C 1
ATOM 1692 O O . THR A 1 211 ? 15.787 7.917 -14.738 1.00 92.88 211 THR A O 1
ATOM 1695 N N . SER A 1 212 ? 16.729 6.056 -15.570 1.00 93.31 212 SER A N 1
ATOM 1696 C CA . SER A 1 212 ? 16.004 5.143 -14.686 1.00 93.31 212 SER A CA 1
ATOM 1697 C C . SER A 1 212 ? 16.348 5.391 -13.219 1.00 93.31 212 SER A C 1
ATOM 1699 O O . SER A 1 212 ? 15.446 5.431 -12.391 1.00 93.31 212 SER A O 1
ATOM 1701 N N . LYS A 1 213 ? 17.624 5.609 -12.863 1.00 94.38 213 LYS A N 1
ATOM 1702 C CA . LYS A 1 213 ? 18.008 5.872 -11.463 1.00 94.38 213 LYS A CA 1
ATOM 1703 C C . LYS A 1 213 ? 17.342 7.131 -10.903 1.00 94.38 213 LYS A C 1
ATOM 1705 O O . LYS A 1 213 ? 16.908 7.151 -9.749 1.00 94.38 213 LYS A O 1
ATOM 1710 N N . ALA A 1 214 ? 17.277 8.187 -11.715 1.00 94.56 214 ALA A N 1
ATOM 1711 C CA . ALA A 1 214 ? 16.581 9.417 -11.353 1.00 94.56 214 ALA A CA 1
ATOM 1712 C C . ALA A 1 214 ? 15.073 9.166 -11.175 1.00 94.56 214 ALA A C 1
ATOM 1714 O O . ALA A 1 214 ? 14.494 9.594 -10.178 1.00 94.56 214 ALA A O 1
ATOM 1715 N N . THR A 1 215 ? 14.467 8.402 -12.088 1.00 94.69 215 THR A N 1
ATOM 1716 C CA . THR A 1 215 ? 13.047 8.017 -12.029 1.00 94.69 215 THR A CA 1
ATOM 1717 C C . THR A 1 215 ? 12.733 7.167 -10.797 1.00 94.69 215 THR A C 1
ATOM 1719 O O . THR A 1 215 ? 11.764 7.443 -10.096 1.00 94.69 215 THR A O 1
ATOM 1722 N N . GLU A 1 216 ? 13.573 6.181 -10.479 1.00 95.38 216 GLU A N 1
ATOM 1723 C CA . GLU A 1 216 ? 13.475 5.355 -9.273 1.00 95.38 216 GLU A CA 1
ATOM 1724 C C . GLU A 1 216 ? 13.501 6.214 -8.009 1.00 95.38 216 GLU A C 1
ATOM 1726 O O . GLU A 1 216 ? 12.645 6.062 -7.139 1.00 95.38 216 GLU A O 1
ATOM 1731 N N . THR A 1 217 ? 14.464 7.133 -7.925 1.00 95.19 217 THR A N 1
ATOM 1732 C CA . THR A 1 217 ? 14.623 8.012 -6.762 1.00 95.19 217 THR A CA 1
ATOM 1733 C C . THR A 1 217 ? 13.406 8.920 -6.607 1.00 95.19 217 THR A C 1
ATOM 1735 O O . THR A 1 217 ? 12.862 9.019 -5.513 1.00 95.19 217 THR A O 1
ATOM 1738 N N . SER A 1 218 ? 12.932 9.516 -7.706 1.00 96.69 218 SER A N 1
ATOM 1739 C CA . SER A 1 218 ? 11.717 10.335 -7.713 1.00 96.69 218 SER A CA 1
ATOM 1740 C C . SER A 1 218 ? 10.488 9.541 -7.259 1.00 96.69 218 SER A C 1
ATOM 1742 O O . SER A 1 218 ? 9.743 10.021 -6.413 1.00 96.69 218 SER A O 1
ATOM 1744 N N . ILE A 1 219 ? 10.296 8.315 -7.756 1.00 95.19 219 ILE A N 1
ATOM 1745 C CA . ILE A 1 219 ? 9.155 7.474 -7.369 1.00 95.19 219 ILE A CA 1
ATOM 1746 C C . ILE A 1 219 ? 9.235 7.074 -5.896 1.00 95.19 219 ILE A C 1
ATOM 1748 O O . ILE A 1 219 ? 8.224 7.127 -5.202 1.00 95.19 219 ILE A O 1
ATOM 1752 N N . LEU A 1 220 ? 10.407 6.664 -5.407 1.00 95.56 220 LEU A N 1
ATOM 1753 C CA . LEU A 1 220 ? 10.580 6.294 -4.002 1.00 95.56 220 LEU A CA 1
ATOM 1754 C C . LEU A 1 220 ? 10.366 7.481 -3.064 1.00 95.56 220 LEU A C 1
ATOM 1756 O O . LEU A 1 220 ? 9.844 7.280 -1.970 1.00 95.56 220 LEU A O 1
ATOM 1760 N N . GLU A 1 221 ? 10.747 8.685 -3.484 1.00 96.31 221 GLU A N 1
ATOM 1761 C CA . GLU A 1 221 ? 10.488 9.897 -2.715 1.00 96.31 221 GLU A CA 1
ATOM 1762 C C . GLU A 1 221 ? 8.990 10.191 -2.648 1.00 96.31 221 GLU A C 1
ATOM 1764 O O . GLU A 1 221 ? 8.439 10.209 -1.553 1.00 96.31 221 GLU A O 1
ATOM 1769 N N . THR A 1 222 ? 8.302 10.253 -3.794 1.00 96.31 222 THR A N 1
ATOM 1770 C CA . THR A 1 222 ? 6.838 10.412 -3.852 1.00 96.31 222 THR A CA 1
ATOM 1771 C C . THR A 1 222 ? 6.108 9.349 -3.031 1.00 96.31 222 THR A C 1
ATOM 1773 O O . THR A 1 222 ? 5.135 9.643 -2.347 1.00 96.31 222 THR A O 1
ATOM 1776 N N . LEU A 1 223 ? 6.565 8.093 -3.066 1.00 95.75 223 LEU A N 1
ATOM 1777 C CA . LEU A 1 223 ? 5.987 7.030 -2.245 1.00 95.75 223 LEU A CA 1
ATOM 1778 C C . LEU A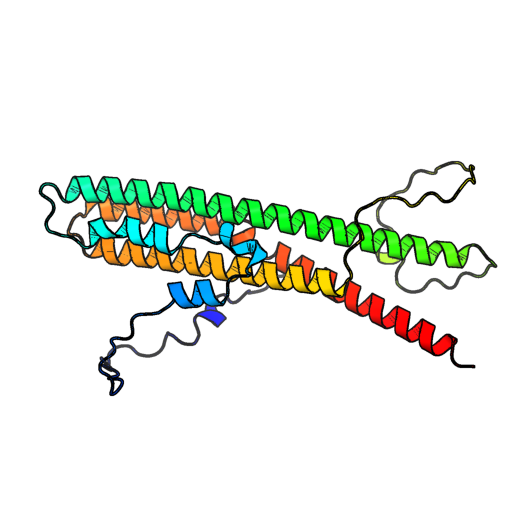 1 223 ? 6.128 7.329 -0.748 1.00 95.75 223 LEU A C 1
ATOM 1780 O O . LEU A 1 223 ? 5.187 7.096 -0.004 1.00 95.75 223 LEU A O 1
ATOM 1784 N N . ARG A 1 224 ? 7.277 7.843 -0.303 1.00 94.69 224 ARG A N 1
ATOM 1785 C CA . ARG A 1 224 ? 7.541 8.136 1.113 1.00 94.69 224 ARG A CA 1
ATOM 1786 C C . ARG A 1 224 ? 6.802 9.364 1.621 1.00 94.69 224 ARG A C 1
ATOM 1788 O O . ARG A 1 224 ? 6.391 9.352 2.778 1.00 94.69 224 ARG A O 1
ATOM 1795 N N . THR A 1 225 ? 6.694 10.401 0.798 1.00 94.50 225 THR A N 1
ATOM 1796 C CA . THR A 1 225 ? 6.152 11.699 1.209 1.00 94.50 225 THR A CA 1
ATOM 1797 C C . THR A 1 225 ? 4.653 11.802 0.981 1.00 94.50 225 THR A C 1
ATOM 1799 O O . THR A 1 225 ? 3.952 12.344 1.831 1.00 94.50 225 THR A O 1
ATOM 1802 N N . ASP A 1 226 ? 4.156 11.250 -0.128 1.00 95.06 226 ASP A N 1
ATOM 1803 C CA . ASP A 1 226 ? 2.828 11.604 -0.638 1.00 95.06 226 ASP A CA 1
ATOM 1804 C C . ASP A 1 226 ? 1.809 10.466 -0.511 1.00 95.06 226 ASP A C 1
ATOM 1806 O O . ASP A 1 226 ? 0.625 10.691 -0.748 1.00 95.06 226 ASP A O 1
ATOM 1810 N N . ARG A 1 227 ? 2.234 9.234 -0.186 1.00 95.94 227 ARG A N 1
ATOM 1811 C CA . ARG A 1 227 ? 1.335 8.067 -0.155 1.00 95.94 227 ARG A CA 1
ATOM 1812 C C . ARG A 1 227 ? 1.044 7.596 1.264 1.00 95.94 227 ARG A C 1
ATOM 1814 O O . ARG A 1 227 ? 1.941 7.152 1.985 1.00 95.94 227 ARG A O 1
ATOM 1821 N N . ALA A 1 228 ? -0.231 7.609 1.636 1.00 95.31 228 ALA A N 1
ATOM 1822 C CA . ALA A 1 228 ? -0.701 7.280 2.977 1.00 95.31 228 ALA A CA 1
ATOM 1823 C C . ALA A 1 228 ? -0.417 5.814 3.340 1.00 95.31 228 ALA A C 1
ATOM 1825 O O . ALA A 1 228 ? 0.063 5.521 4.442 1.00 95.31 228 ALA A O 1
ATOM 1826 N N . PHE A 1 229 ? -0.605 4.879 2.395 1.00 96.31 229 PHE A N 1
ATOM 1827 C CA . PHE A 1 229 ? -0.285 3.467 2.637 1.00 96.31 229 PHE A CA 1
ATOM 1828 C C . PHE A 1 229 ? 1.210 3.237 2.924 1.00 96.31 229 PHE A C 1
ATOM 1830 O O . PHE A 1 229 ? 1.591 2.204 3.493 1.00 96.31 229 PHE A O 1
ATOM 1837 N N . TRP A 1 230 ? 2.083 4.166 2.517 1.00 95.75 230 TRP A N 1
ATOM 1838 C CA . TRP A 1 230 ? 3.521 4.014 2.690 1.00 95.75 230 TRP A CA 1
ATOM 1839 C C . TRP A 1 230 ? 3.956 4.232 4.138 1.00 95.75 230 TRP A C 1
ATOM 1841 O O . TRP A 1 230 ? 4.743 3.452 4.676 1.00 95.75 230 TRP A O 1
ATOM 1851 N N . THR A 1 231 ? 3.418 5.262 4.787 1.00 92.81 231 THR A N 1
ATOM 1852 C CA . THR A 1 231 ? 3.709 5.539 6.197 1.00 92.81 231 THR A CA 1
ATOM 1853 C C . THR A 1 231 ? 2.976 4.552 7.101 1.00 92.81 231 THR A C 1
ATOM 1855 O O . THR A 1 231 ? 3.548 4.075 8.075 1.00 92.81 231 THR A O 1
ATOM 1858 N N . GLY A 1 232 ? 1.730 4.196 6.756 1.00 87.75 232 GLY A N 1
ATOM 1859 C CA . GLY A 1 232 ? 0.886 3.296 7.546 1.00 87.75 232 GLY A CA 1
ATOM 1860 C C . GLY A 1 232 ? 0.435 3.865 8.896 1.00 87.75 232 GLY A C 1
ATOM 1861 O O . GLY A 1 232 ? -0.224 3.154 9.649 1.00 87.75 232 GLY A O 1
ATOM 1862 N N . GLN A 1 233 ? 0.755 5.129 9.196 1.00 90.81 233 GLN A N 1
ATOM 1863 C CA . GLN A 1 233 ? 0.467 5.753 10.492 1.00 90.81 233 GLN A CA 1
ATOM 1864 C C . GLN A 1 233 ? -1.033 5.799 10.789 1.00 90.81 233 GLN A C 1
ATOM 1866 O O . GLN A 1 233 ? -1.452 5.555 11.917 1.00 90.81 233 GLN A O 1
ATOM 1871 N N . GLU A 1 234 ? -1.850 6.068 9.771 1.00 88.19 234 GLU A N 1
ATOM 1872 C CA . GLU A 1 234 ? -3.305 6.114 9.921 1.00 88.19 234 GLU A CA 1
ATOM 1873 C C . GLU A 1 234 ? -3.888 4.739 10.251 1.00 88.19 234 GLU A C 1
ATOM 1875 O O . GLU A 1 234 ? -4.685 4.621 11.178 1.00 88.19 234 GLU A O 1
ATOM 1880 N N . ALA A 1 235 ? -3.461 3.679 9.555 1.00 85.69 235 ALA A N 1
ATOM 1881 C CA . ALA A 1 235 ? -3.912 2.324 9.858 1.00 85.69 235 ALA A CA 1
ATOM 1882 C C . ALA A 1 235 ? -3.510 1.901 11.279 1.00 85.69 235 ALA A C 1
ATOM 1884 O O . ALA A 1 235 ? -4.328 1.332 11.996 1.00 85.69 235 ALA A O 1
ATOM 1885 N N . GLU A 1 236 ? -2.289 2.219 11.719 1.00 88.31 236 GLU A N 1
ATOM 1886 C CA . GLU A 1 236 ? -1.834 1.936 13.087 1.00 88.31 236 GLU A CA 1
ATOM 1887 C C . GLU A 1 236 ? -2.651 2.696 14.143 1.00 88.31 236 GLU A C 1
ATOM 1889 O O . GLU A 1 236 ? -3.069 2.104 15.139 1.00 88.31 236 GLU A O 1
ATOM 1894 N N . ALA A 1 237 ? -2.954 3.975 13.906 1.00 92.12 237 ALA A N 1
ATOM 1895 C CA . ALA A 1 237 ? -3.814 4.756 14.792 1.00 92.12 237 ALA A CA 1
ATOM 1896 C C . ALA A 1 237 ? -5.226 4.150 14.897 1.00 92.12 237 ALA A C 1
ATOM 1898 O O . ALA A 1 237 ? -5.756 3.998 16.001 1.00 92.12 237 ALA A O 1
ATOM 1899 N N . LEU A 1 238 ? -5.808 3.730 13.768 1.00 87.00 238 LEU A N 1
ATOM 1900 C CA . LEU A 1 238 ? -7.119 3.074 13.740 1.00 87.00 238 LEU A CA 1
ATOM 1901 C C . LEU A 1 238 ? -7.113 1.709 14.430 1.00 87.00 238 LEU A C 1
ATOM 1903 O O . LEU A 1 238 ? -8.092 1.348 15.084 1.00 87.00 238 LEU A O 1
ATOM 1907 N N . VAL A 1 239 ? -6.022 0.948 14.314 1.00 88.12 239 VAL A N 1
ATOM 1908 C CA . VAL A 1 239 ? -5.837 -0.313 15.046 1.00 88.12 239 VAL A CA 1
ATOM 1909 C C . VAL A 1 239 ? -5.905 -0.067 16.554 1.00 88.12 239 VAL A C 1
ATOM 1911 O O . VAL A 1 239 ? -6.635 -0.772 17.257 1.00 88.12 239 VAL A O 1
ATOM 1914 N N . GLU A 1 240 ? -5.180 0.929 17.062 1.00 90.81 240 GLU A N 1
ATOM 1915 C CA . GLU A 1 240 ? -5.174 1.247 18.493 1.00 90.81 240 GLU A CA 1
ATOM 1916 C C . GLU A 1 240 ? -6.543 1.732 18.982 1.00 90.81 240 GLU A C 1
ATOM 1918 O O . GLU A 1 240 ? -7.020 1.300 20.037 1.00 90.81 240 GLU A O 1
ATOM 1923 N N . GLU A 1 241 ? -7.235 2.549 18.189 1.00 91.00 241 GLU A N 1
ATOM 1924 C CA . GLU A 1 241 ? -8.591 2.990 18.511 1.00 91.00 241 GLU A CA 1
ATOM 1925 C C . GLU A 1 241 ? -9.588 1.819 18.537 1.00 91.00 241 GLU A C 1
ATOM 1927 O O . GLU A 1 241 ? -10.341 1.658 19.503 1.00 91.00 241 GLU A O 1
ATOM 1932 N N . ALA A 1 242 ? -9.538 0.925 17.546 1.00 87.44 242 ALA A N 1
ATOM 1933 C CA . ALA A 1 242 ? -10.384 -0.266 17.505 1.00 87.44 242 ALA A CA 1
ATOM 1934 C C . ALA A 1 242 ? -10.108 -1.221 18.683 1.00 87.44 242 ALA A C 1
ATOM 1936 O O . ALA A 1 242 ? -11.041 -1.778 19.277 1.00 87.44 242 ALA A O 1
ATOM 1937 N N . ARG A 1 243 ? -8.838 -1.392 19.076 1.00 90.12 243 ARG A N 1
ATOM 1938 C CA . ARG A 1 243 ? -8.447 -2.185 20.256 1.00 90.12 243 ARG A CA 1
ATOM 1939 C C . ARG A 1 243 ? -8.969 -1.569 21.546 1.00 90.12 243 ARG A C 1
ATOM 1941 O O . ARG A 1 243 ? -9.518 -2.294 22.380 1.00 90.12 243 ARG A O 1
ATOM 1948 N N . LYS A 1 244 ? -8.861 -0.247 21.691 1.00 91.62 244 LYS A N 1
ATOM 1949 C CA . LYS A 1 244 ? -9.407 0.487 22.836 1.00 91.62 244 LYS A CA 1
ATOM 1950 C C . LYS A 1 244 ? -10.919 0.293 22.947 1.00 91.62 244 LYS A C 1
ATOM 1952 O O . LYS A 1 244 ? -11.399 -0.100 24.009 1.00 91.62 244 LYS A O 1
ATOM 1957 N N . ILE A 1 245 ? -11.658 0.452 21.845 1.00 88.38 245 ILE A N 1
ATOM 1958 C CA . ILE A 1 245 ? -13.112 0.221 21.808 1.00 88.38 245 ILE A CA 1
ATOM 1959 C C . ILE A 1 245 ? -13.448 -1.214 22.229 1.00 88.38 245 ILE A C 1
ATOM 1961 O O . ILE A 1 245 ? -14.343 -1.429 23.050 1.00 88.38 245 ILE A O 1
ATOM 1965 N N . ARG A 1 246 ? -12.717 -2.214 21.721 1.00 89.38 246 ARG A N 1
ATOM 1966 C CA . ARG A 1 246 ? -12.906 -3.623 22.103 1.00 89.38 246 ARG A CA 1
ATOM 1967 C C . ARG A 1 246 ? -12.678 -3.851 23.599 1.00 89.38 246 ARG A C 1
ATOM 1969 O O . ARG A 1 246 ? -13.460 -4.570 24.230 1.00 89.38 246 ARG A O 1
ATOM 1976 N N . TRP A 1 247 ? -11.622 -3.267 24.160 1.00 90.38 247 TRP A N 1
ATOM 1977 C CA . TRP A 1 247 ? -11.311 -3.364 25.585 1.00 90.38 247 TRP A CA 1
ATOM 1978 C C . TRP A 1 247 ? -12.418 -2.745 26.443 1.00 90.38 247 TRP A C 1
ATOM 1980 O O . TRP A 1 247 ? -12.955 -3.409 27.331 1.00 90.38 247 TRP A O 1
ATOM 1990 N N . ASP A 1 248 ? -12.825 -1.514 26.130 1.00 87.69 248 ASP A N 1
ATOM 1991 C CA . ASP A 1 248 ? -13.876 -0.811 26.866 1.00 87.69 248 ASP A CA 1
ATOM 1992 C C . ASP A 1 248 ? -15.222 -1.541 26.785 1.00 87.69 248 ASP A C 1
ATOM 1994 O O . ASP A 1 248 ? -15.897 -1.705 27.803 1.00 87.69 248 ASP A O 1
ATOM 1998 N N . SER A 1 249 ? -15.562 -2.079 25.610 1.00 85.62 249 SER A N 1
ATOM 1999 C CA . SER A 1 249 ? -16.754 -2.913 25.410 1.00 85.62 249 SER A CA 1
ATOM 2000 C C . SER A 1 249 ? -16.743 -4.158 26.295 1.00 85.62 249 SER A C 1
ATOM 2002 O O . SER A 1 249 ? -17.754 -4.513 26.898 1.00 85.62 249 SER A O 1
ATOM 2004 N N . SER A 1 250 ? -15.592 -4.829 26.384 1.00 88.50 250 SER A N 1
ATOM 2005 C CA . SER A 1 250 ? -15.435 -6.038 27.198 1.00 88.50 250 SER A CA 1
ATOM 2006 C C . SER A 1 250 ? -15.557 -5.714 28.689 1.00 88.50 250 SER A C 1
ATOM 2008 O O . SER A 1 250 ? -16.216 -6.440 29.431 1.00 88.50 250 SER A O 1
ATOM 2010 N N . ARG A 1 251 ? -14.987 -4.582 29.120 1.00 90.25 251 ARG A N 1
ATOM 2011 C CA . ARG A 1 251 ? -15.069 -4.108 30.505 1.00 90.25 251 ARG A CA 1
ATOM 2012 C C . ARG A 1 251 ? -16.497 -3.743 30.915 1.00 90.25 251 ARG A C 1
ATOM 2014 O O . ARG A 1 251 ? -16.882 -4.041 32.040 1.00 90.25 251 ARG A O 1
ATOM 2021 N N . LEU A 1 252 ? -17.270 -3.102 30.036 1.00 84.69 252 LEU A N 1
ATOM 2022 C CA . LEU A 1 252 ? -18.674 -2.767 30.309 1.00 84.69 252 LEU A CA 1
ATOM 2023 C C . LEU A 1 252 ? -19.521 -4.029 30.508 1.00 84.69 252 LEU A C 1
ATOM 2025 O O . LEU A 1 252 ? -20.179 -4.151 31.536 1.00 84.69 252 LEU A O 1
ATOM 2029 N N . ARG A 1 253 ? -19.399 -5.014 29.609 1.00 87.12 253 ARG A N 1
ATOM 2030 C CA . ARG A 1 253 ? -20.105 -6.301 29.738 1.00 87.12 253 ARG A CA 1
ATOM 2031 C C . ARG A 1 253 ? -19.747 -7.047 31.023 1.00 87.12 253 ARG A C 1
ATOM 2033 O O . ARG A 1 253 ? -20.612 -7.650 31.645 1.00 87.12 253 ARG A O 1
ATOM 2040 N N . ALA A 1 254 ? -18.479 -7.000 31.439 1.00 89.62 254 ALA A N 1
ATOM 2041 C CA . ALA A 1 254 ? -18.046 -7.624 32.688 1.00 89.62 254 ALA A CA 1
ATOM 2042 C C . ALA A 1 254 ? -18.686 -6.964 33.922 1.00 89.62 254 ALA A C 1
ATOM 2044 O O . ALA A 1 254 ? -19.078 -7.664 34.852 1.00 89.62 254 ALA A O 1
ATOM 2045 N N . LYS A 1 255 ? -18.830 -5.630 33.921 1.00 87.75 255 LYS A N 1
ATOM 2046 C CA . LYS A 1 255 ? -19.524 -4.903 34.996 1.00 87.75 255 LYS A CA 1
ATOM 2047 C C . LYS A 1 255 ? -21.013 -5.243 35.045 1.00 87.75 255 LYS A C 1
ATOM 2049 O O . LYS A 1 255 ? -21.530 -5.502 36.124 1.00 87.75 255 LYS A O 1
ATOM 2054 N N . GLU A 1 256 ? -21.677 -5.286 33.891 1.00 86.62 256 GLU A N 1
ATOM 2055 C CA . GLU A 1 256 ? -23.093 -5.672 33.792 1.00 86.62 256 GLU A CA 1
ATOM 2056 C C . GLU A 1 256 ? -23.322 -7.103 34.303 1.00 86.62 256 GLU A C 1
ATOM 2058 O O . GLU A 1 256 ? -24.243 -7.346 35.083 1.00 86.62 256 GLU A O 1
ATOM 2063 N N . ALA A 1 257 ? -22.435 -8.039 33.947 1.00 89.88 257 ALA A N 1
ATOM 2064 C CA . ALA A 1 257 ? -22.499 -9.414 34.432 1.00 89.88 257 ALA A CA 1
ATOM 2065 C C . ALA A 1 257 ? -22.362 -9.509 35.961 1.00 89.88 257 ALA A C 1
ATOM 2067 O O . ALA A 1 257 ? -23.085 -10.280 36.581 1.00 89.88 257 ALA A O 1
ATOM 2068 N N . GLN A 1 258 ? -21.488 -8.708 36.583 1.00 90.50 258 GLN A N 1
ATOM 2069 C CA . GLN A 1 258 ? -21.337 -8.678 38.046 1.00 90.50 258 GLN A CA 1
ATOM 2070 C C . GLN A 1 258 ? -22.583 -8.144 38.760 1.00 90.50 258 GLN A C 1
ATOM 2072 O O . GLN A 1 258 ? -22.927 -8.643 39.823 1.00 90.50 258 GLN A O 1
ATOM 2077 N N . THR A 1 259 ? -23.279 -7.163 38.180 1.00 89.44 259 THR A N 1
ATOM 2078 C CA . THR A 1 259 ? -24.517 -6.618 38.769 1.00 89.44 259 THR A CA 1
ATOM 2079 C C . THR A 1 259 ? -25.722 -7.552 38.653 1.00 89.44 259 THR A C 1
ATOM 2081 O O . THR A 1 259 ? -26.716 -7.343 39.339 1.00 89.44 259 THR A O 1
ATOM 2084 N N . MET A 1 260 ? -25.652 -8.564 37.784 1.00 81.69 260 MET A N 1
ATOM 2085 C CA . MET A 1 260 ? -26.738 -9.518 37.542 1.00 81.69 260 MET A CA 1
ATOM 2086 C C . MET A 1 260 ? -26.604 -10.829 38.325 1.00 81.69 260 MET A C 1
ATOM 2088 O O . MET A 1 260 ? -27.449 -11.704 38.154 1.00 81.69 260 MET A O 1
ATOM 2092 N N . VAL A 1 261 ? -25.572 -10.992 39.158 1.00 70.88 261 VAL A N 1
ATOM 2093 C CA . VAL A 1 261 ? -25.461 -12.141 40.068 1.00 70.88 261 VAL A CA 1
ATOM 2094 C C . VAL A 1 261 ? -26.152 -11.769 41.391 1.00 70.88 261 VAL A C 1
ATOM 2096 O O . VAL A 1 261 ? -25.616 -10.913 42.097 1.00 70.88 261 VAL A O 1
ATOM 2099 N N . PRO A 1 262 ? -27.345 -12.325 41.687 1.00 63.94 262 PRO A N 1
ATOM 2100 C CA . PRO A 1 262 ? -28.096 -12.053 42.914 1.00 63.94 262 PRO A CA 1
ATOM 2101 C C . PRO A 1 262 ? -27.466 -12.679 44.164 1.00 63.94 262 PRO A C 1
ATOM 2103 O O . PRO A 1 262 ? -26.756 -13.704 44.032 1.00 63.94 262 PRO A O 1
#

InterPro domains:
  IPR004331 SPX domain [PF03105] (35-68)
  IPR004331 SPX domain [PS51382] (35-210)

pLDDT: mean 78.8, std 22.26, range [26.86, 98.5]

Organism: NCBI:txid1907219